Protein 6S5K (pdb70)

Secondary structure (DSSP, 8-state):
---HHHHHHHHHHHHHHHHHHHHHH--HHHHHHHHHHHHHHHHHHHHHHHHTSTTGGGS-HHHHHHHHHHHHHHHHHHHHHHTEETTTTEEESSSS-EE-HHHHHHTT--HHHHHHHHHHHHHHHHHT--HHHHHHHHHHHHT-TTSTT-S-HHHHHHHHHHHHHHHHHHHHHH-TT-TTHHHHHHHHHHHHHHHHHHHHHHHHHTTTTT----HHHHHHH--

GO terms:
  GO:0005515 protein binding (F, IPI)
  GO:0000978 RNA polymerase II cis-regulatory region sequence-specific DNA binding (F, IDA)
  GO:0001228 DNA-binding transcription activator activity, RNA polymerase II-specific (F, IDA)
  GO:0045944 positive regulation of transcription by RNA polymerase II (P, IDA)
  GO:0005634 nucleus (C, IDA)
  GO:0005737 cytoplasm (C, IDA)
  GO:0045892 negative regulation of DNA-templated transcription (P, IDA)
  GO:0045893 positive regulation of DNA-templated transcription (P, IDA)
  GO:0004879 nuclear receptor activity (F, TAS)
  GO:0003677 DNA binding (F, TAS)
  GO:0005654 nucleoplasm (C, TAS)
  GO:0005829 cytosol (C, TAS)
  GO:0032376 positive regulation of cholesterol transport (P, IDA)
  GO:0010745 negative regulation of macrophage derived foam cell differentiation (P, IC)
  GO:0045723 positive regulation of fatty acid biosynthetic process (P, IMP)
  GO:0045944 positive regulation of transcription by RNA polymerase II (P, IMP)
  GO:0010867 positive regulation of triglyceride biosynthetic process (P, IMP)
  GO:0010875 positive regulation of cholesterol efflux (P, IMP)
  GO:0010887 negative regulation of cholesterol storage (P, IMP)
  GO:0032369 negative regulation of lipid transport (P, IMP)

InterPro domains:
  IPR000536 Nuclear hormone receptor, ligand-binding domain [PF00104] (262-443)
  IPR000536 Nuclear hormone receptor, ligand-binding domain [PS51843] (222-460)
  IPR000536 Nuclear hormone receptor, ligand-binding domain [SM00430] (272-431)
  IPR001628 Zinc finger, nuclear hormone receptor-type [PF00105] (86-155)
  IPR001628 Zinc finger, nuclear hormone receptor-type [PR00047] (87-103)
  IPR001628 Zinc finger, nuclear hormone receptor-type [PR00047] (103-118)
  IPR001628 Zinc finger, nuclear hormone receptor-type [PR00047] (138-146)
  IPR001628 Zinc finger, nuclear hormone rece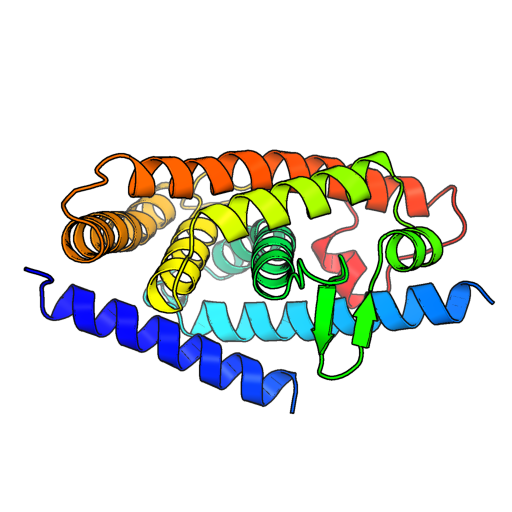ptor-type [PR00047] (146-154)
  IPR001628 Zinc finger, nuclear hormone receptor-type [PS00031] (87-113)
  IPR001628 Zinc finger, nuclear hormone receptor-type [PS51030] (84-161)
  IPR001628 Zinc finger, nuclear hormone receptor-type [SM00399] (84-157)
  IPR001723 Nuclear hormone receptor [PR00398] (150-160)
  IPR001723 Nuclear hormone receptor [PR00398] (273-294)
  IPR001723 Nuclear hormone receptor [PR00398] (294-310)
  IPR001723 Nuclear hormone receptor [PR00398] (362-377)
  IPR001723 Nuclear hormone receptor [PR00398] (419-436)
  IPR013088 Zinc finger, NHR/GATA-type [G3DSA:3.30.50.10] (80-185)
  IPR023257 Liver X receptor [PR02034] (74-84)
  IPR023257 Liver X receptor [PR02034] (124-138)
  IPR023257 Liver X receptor [PR02034] (327-342)

B-factor: mean 29.9, std 15.5, range [12.27, 101.36]

Nearest PDB structures (foldseek):
  6s5k-assembly1_A  TM=1.005E+00  e=2.209E-30  Homo sapiens
  6s4n-assembly1_D  TM=9.935E-01  e=3.796E-29  Homo sapiens
  6s4n-assembly3_B  TM=9.929E-01  e=3.204E-28  Homo sapiens
  3l0e-assembly1_A  TM=9.858E-01  e=1.531E-27  Homo sapiens
  3ips-assembly1_A  TM=9.533E-01  e=2.312E-23  Homo sapiens

CATH classification: 1.10.565.10

Radius of gyration: 17.43 Å; Cα contacts (8 Å, |Δi|>4): 218; chains: 1; bounding box: 36×51×45 Å

Foldseek 3Di:
DQDPVLVVLLVQLLVLLVVLCCVLPCVLVVLLVVVLVLLLSQLSSLLSSLVSRPPLVVDDPQQSLLLSLLLSVLLVLLVQLVQADPVVGWGPSDDPPIDHLVSVVSNQFDPVLSVLSSVLSVLVVVLVDDSSLSSLLSLLSSLQLPGPPRPCSVSSVVSNVVSLVSLQVVVCVVCVPCNCSSVSSVVSSVSSVVSSVSVLVSQVVQVVPPDDRDDVVCVSRPD

Organism: Homo sapiens (NCBI:txid9606)

Structure (mmCIF, N/CA/C/O backbone):
data_6S5K
#
_entry.id   6S5K
#
_cell.length_a   58.728
_cell.length_b   58.728
_cell.length_c   148.026
_cell.angle_alpha   90.000
_cell.angle_beta   90.000
_cell.angle_gamma   120.000
#
_symmetry.space_group_name_H-M   'P 32 2 1'
#
loop_
_entity.id
_entity.type
_entity.pdbx_description
1 polymer 'Oxysterols receptor LXR-beta'
2 non-polymer 3-(4-phenylbutylamino)-1,4-bis(phenylmethyl)pyrrole-2,5-dione
3 water water
#
loop_
_atom_site.group_PDB
_atom_site.id
_atom_site.type_symbol
_atom_site.label_atom_id
_atom_site.label_alt_id
_atom_site.label_comp_id
_atom_site.label_asym_id
_atom_site.label_entity_id
_atom_site.label_seq_id
_atom_site.pdbx_PDB_ins_code
_atom_site.Cartn_x
_atom_site.Cartn_y
_atom_site.Cartn_z
_atom_site.occupancy
_atom_site.B_iso_or_equiv
_atom_site.auth_seq_id
_atom_site.auth_comp_id
_atom_site.auth_asym_id
_atom_site.auth_atom_id
_atom_site.pdbx_PDB_model_num
ATOM 1 N N . GLN A 1 3 ? -25.667 20.458 -22.861 1.000 62.364 219 GLN A N 1
ATOM 2 C CA . GLN A 1 3 ? -25.190 20.631 -24.260 1.000 56.686 219 GLN A CA 1
ATOM 3 C C . GLN A 1 3 ? -24.940 19.292 -24.969 1.000 51.249 219 GLN A C 1
ATOM 4 O O . GLN A 1 3 ? -24.406 19.297 -26.090 1.000 49.830 219 GLN A O 1
ATOM 10 N N . LEU A 1 4 ? -25.270 18.149 -24.352 1.000 46.846 220 LEU A N 1
ATOM 11 C CA . LEU A 1 4 ? -25.206 16.896 -25.100 1.000 39.850 220 LEU A CA 1
ATOM 12 C C . LEU A 1 4 ? -26.315 16.927 -26.130 1.000 36.010 220 LEU A C 1
ATOM 13 O O . LEU A 1 4 ? -27.432 17.270 -25.789 1.000 39.992 220 LEU A O 1
ATOM 18 N N . THR A 1 5 ? -26.028 16.530 -27.351 1.000 27.544 221 THR A N 1
ATOM 19 C CA . THR A 1 5 ? -27.030 16.347 -28.378 1.000 29.842 221 THR A CA 1
ATOM 20 C C . THR A 1 5 ? -27.943 15.162 -28.040 1.000 34.111 221 THR A C 1
ATOM 21 O O . THR A 1 5 ? -27.584 14.259 -27.250 1.000 29.194 221 THR A O 1
ATOM 25 N N . ALA A 1 6 ? -29.125 15.118 -28.648 1.000 30.984 222 ALA A N 1
ATOM 26 C CA . ALA A 1 6 ? -29.995 13.952 -28.435 1.000 27.574 222 ALA A CA 1
ATOM 27 C C . ALA A 1 6 ? -29.330 12.676 -28.901 1.000 28.367 222 ALA A C 1
ATOM 28 O O . ALA A 1 6 ? -29.510 11.638 -28.262 1.000 27.981 222 ALA A O 1
ATOM 30 N N . ALA A 1 7 ? -28.596 12.721 -30.003 1.000 26.114 223 ALA A N 1
ATOM 31 C CA . ALA A 1 7 ? -27.881 11.568 -30.504 1.000 28.002 223 ALA A CA 1
ATOM 32 C C . ALA A 1 7 ? -26.897 11.056 -29.420 1.000 28.042 223 ALA A C 1
ATOM 33 O O . ALA A 1 7 ? -26.796 9.827 -29.223 1.000 27.420 223 ALA A O 1
ATOM 35 N N . GLN A 1 8 ? -26.186 11.976 -28.783 1.000 27.662 224 GLN A N 1
ATOM 36 C CA . GLN A 1 8 ? -25.187 11.615 -27.753 1.000 28.827 224 GLN A CA 1
ATOM 37 C C . GLN A 1 8 ? -25.848 11.041 -26.526 1.000 26.401 224 GLN A C 1
ATOM 38 O O . GLN A 1 8 ? -25.418 10.016 -26.044 1.000 23.970 224 GLN A O 1
ATOM 44 N N . GLU A 1 9 ? -26.935 11.686 -26.051 1.000 25.550 225 GLU A N 1
ATOM 45 C CA . GLU A 1 9 ? -27.708 11.188 -24.916 1.000 25.540 225 GLU A CA 1
ATOM 46 C C . GLU A 1 9 ? -28.194 9.753 -25.195 1.000 23.515 225 GLU A C 1
ATOM 47 O O . GLU A 1 9 ? -28.069 8.892 -24.366 1.000 24.312 225 GLU A O 1
ATOM 53 N N . LEU A 1 10 ? -28.735 9.547 -26.376 1.000 27.346 226 LEU A N 1
ATOM 54 C CA . LEU A 1 10 ? -29.251 8.191 -26.778 1.000 25.708 226 LEU A CA 1
ATOM 55 C C . LEU A 1 10 ? -28.151 7.151 -26.873 1.000 24.071 226 LEU A C 1
ATOM 56 O O . LEU A 1 10 ? -28.299 6.051 -26.365 1.000 22.449 226 LEU A O 1
ATOM 61 N N . MET A 1 11 ? -26.980 7.557 -27.379 1.000 22.301 227 MET A N 1
ATOM 62 C CA . MET A 1 11 ? -25.857 6.609 -27.566 1.000 22.854 227 MET A CA 1
ATOM 63 C C . MET A 1 11 ? -25.434 6.153 -26.138 1.000 20.583 227 MET A C 1
ATOM 64 O O . MET A 1 11 ? -25.258 4.967 -25.887 1.000 21.622 227 MET A O 1
ATOM 69 N N . ILE A 1 12 ? -25.325 7.086 -25.218 1.000 20.077 228 ILE A N 1
ATOM 70 C CA . ILE A 1 12 ? -24.947 6.811 -23.864 1.000 20.715 228 ILE A CA 1
ATOM 71 C C . ILE A 1 12 ? -25.983 5.904 -23.175 1.000 20.894 228 ILE A C 1
ATOM 72 O O . ILE A 1 12 ? -25.676 4.915 -22.548 1.000 21.291 228 ILE A O 1
ATOM 77 N N . GLN A 1 13 ? -27.254 6.236 -23.367 1.000 21.167 229 GLN A N 1
ATOM 78 C CA . GLN A 1 13 ? -28.309 5.400 -22.761 1.000 21.759 229 GLN A CA 1
ATOM 79 C C . GLN A 1 13 ? -28.291 4.020 -23.341 1.000 19.020 229 GLN A C 1
ATOM 80 O O . GLN A 1 13 ? -28.554 3.050 -22.572 1.000 19.816 229 GLN A O 1
ATOM 86 N N . GLN A 1 14 ? -28.020 3.838 -24.617 1.000 19.632 230 GLN A N 1
ATOM 87 C CA . GLN A 1 14 ? -27.963 2.519 -25.204 1.000 22.422 230 GLN A CA 1
ATOM 88 C C . GLN A 1 14 ? -26.815 1.710 -24.582 1.000 20.505 230 GLN A C 1
ATOM 89 O O . GLN A 1 14 ? -26.955 0.545 -24.255 1.000 19.963 230 GLN A O 1
ATOM 95 N N . LEU A 1 15 ? -25.657 2.371 -24.425 1.000 18.952 231 LEU A N 1
ATOM 96 C CA . LEU A 1 15 ? -24.503 1.641 -23.882 1.000 18.259 231 LEU A CA 1
ATOM 97 C C . LEU A 1 15 ? -24.717 1.214 -22.423 1.000 16.951 231 LEU A C 1
ATOM 98 O O . LEU A 1 15 ? -24.447 0.054 -22.067 1.000 19.649 231 LEU A O 1
ATOM 103 N N . VAL A 1 16 ? -25.247 2.117 -21.629 1.000 18.313 232 VAL A N 1
ATOM 104 C CA . VAL A 1 16 ? -25.487 1.896 -20.186 1.000 19.808 232 VAL A CA 1
ATOM 105 C C . VAL A 1 16 ? -26.518 0.756 -20.086 1.000 20.461 232 VAL A C 1
ATOM 106 O O . VAL A 1 16 ? -26.355 -0.192 -19.311 1.000 20.734 232 VAL A O 1
ATOM 110 N N . ALA A 1 17 ? -27.575 0.825 -20.927 1.000 19.063 233 ALA A N 1
ATOM 111 C CA . ALA A 1 17 ? -28.592 -0.234 -20.846 1.000 20.937 233 ALA A CA 1
ATOM 112 C C . ALA A 1 17 ? -28.143 -1.595 -21.293 1.000 18.069 233 ALA A C 1
ATOM 113 O O . ALA A 1 17 ? -28.529 -2.596 -20.662 1.000 20.324 233 ALA A O 1
ATOM 115 N N . ALA A 1 18 ? -27.322 -1.635 -22.331 1.000 17.417 234 ALA A N 1
ATOM 116 C CA . ALA A 1 18 ? -26.766 -2.851 -22.809 1.000 18.558 234 ALA A CA 1
ATOM 117 C C . ALA A 1 18 ? -25.831 -3.461 -21.752 1.000 18.314 234 ALA A C 1
ATOM 118 O O . ALA A 1 18 ? -25.835 -4.673 -21.567 1.000 20.700 234 ALA A O 1
ATOM 120 N N . GLN A 1 19 ? -24.987 -2.647 -21.129 1.000 19.452 235 GLN A N 1
ATOM 121 C CA . GLN A 1 19 ? -24.115 -3.194 -20.078 1.000 23.144 235 GLN A CA 1
ATOM 122 C C . GLN A 1 19 ? -24.922 -3.815 -18.929 1.000 22.143 235 GLN A C 1
ATOM 123 O O . GLN A 1 19 ? -24.630 -4.899 -18.460 1.000 24.585 235 GLN A O 1
ATOM 129 N N . LEU A 1 20 ? -25.972 -3.162 -18.519 1.000 21.254 236 LEU A N 1
ATOM 130 C CA . LEU A 1 20 ? -26.841 -3.677 -17.475 1.000 25.548 236 LEU A CA 1
ATOM 131 C C . LEU A 1 20 ? -27.496 -4.980 -17.915 1.000 24.918 236 LEU A C 1
ATOM 132 O O . LEU A 1 20 ? -27.520 -5.984 -17.163 1.000 26.321 236 LEU A O 1
ATOM 137 N N . GLN A 1 21 ? -28.021 -4.993 -19.134 1.000 21.817 237 GLN A N 1
ATOM 138 C CA . GLN A 1 21 ? -28.695 -6.196 -19.641 1.000 22.217 237 GLN A CA 1
ATOM 139 C C . GLN A 1 21 ? -27.744 -7.375 -19.800 1.000 23.653 237 GLN A C 1
ATOM 140 O O . GLN A 1 21 ? -28.077 -8.541 -19.438 1.000 26.645 237 GLN A O 1
ATOM 146 N N . CYS A 1 22 ? -26.576 -7.110 -20.354 1.000 21.342 238 CYS A N 1
ATOM 147 C CA . CYS A 1 22 ? -25.594 -8.158 -20.611 1.000 23.120 238 CYS A CA 1
ATOM 148 C C . CYS A 1 22 ? -25.100 -8.713 -19.318 1.000 26.310 238 CYS A C 1
ATOM 149 O O . CYS A 1 22 ? -24.972 -9.923 -19.163 1.000 24.721 238 CYS A O 1
ATOM 152 N N . ASN A 1 23 ? -24.781 -7.824 -18.387 1.000 25.392 239 ASN A N 1
ATOM 153 C CA . ASN A 1 23 ? -24.391 -8.269 -17.059 1.000 32.328 239 ASN A CA 1
ATOM 154 C C . ASN A 1 23 ? -25.425 -9.102 -16.301 1.000 30.551 239 ASN A C 1
ATOM 155 O O . ASN A 1 23 ? -25.068 -10.210 -15.756 1.000 28.959 239 ASN A O 1
ATOM 160 N N . LYS A 1 24 ? -26.692 -8.717 -16.356 1.000 30.179 240 LYS A N 1
ATOM 161 C CA . LYS A 1 24 ? -27.729 -9.502 -15.743 1.000 29.179 240 LYS A CA 1
ATOM 162 C C . LYS A 1 24 ? -27.866 -10.911 -16.358 1.000 31.410 240 LYS A C 1
ATOM 163 O O . LYS A 1 24 ? -27.980 -11.912 -15.626 1.000 31.211 240 LYS A O 1
ATOM 169 N N . ARG A 1 25 ? -27.799 -10.978 -17.687 1.000 24.488 241 ARG A N 1
ATOM 170 C CA . ARG A 1 25 ? -27.922 -12.229 -18.409 1.000 25.842 241 ARG A CA 1
ATOM 171 C C . ARG A 1 25 ? -26.784 -13.140 -17.979 1.000 29.931 241 ARG A C 1
ATOM 172 O O . ARG A 1 25 ? -26.982 -14.332 -17.775 1.000 27.308 241 ARG A O 1
ATOM 180 N N . SER A 1 26 ? -25.558 -12.589 -17.917 1.000 26.844 242 SER A N 1
ATOM 181 C CA . SER A 1 26 ? -24.371 -13.416 -17.907 1.000 28.267 242 SER A CA 1
ATOM 182 C C . SER A 1 26 ? -24.050 -13.876 -16.559 1.000 33.598 242 SER A C 1
ATOM 183 O O . SER A 1 26 ? -23.548 -15.003 -16.413 1.000 38.459 242 SER A O 1
ATOM 186 N N . PHE A 1 27 ? -24.373 -13.054 -15.583 1.000 34.046 243 PHE A N 1
ATOM 187 C CA . PHE A 1 27 ? -24.079 -13.335 -14.210 1.000 42.435 243 PHE A CA 1
ATOM 188 C C . PHE A 1 27 ? -25.231 -13.629 -13.256 1.000 46.492 243 PHE A C 1
ATOM 189 O O . PHE A 1 27 ? -24.943 -13.929 -12.098 1.000 52.500 243 PHE A O 1
ATOM 197 N N . SER A 1 28 ? -26.479 -13.694 -13.707 1.000 52.379 244 SER A N 1
ATOM 198 C CA . SER A 1 28 ? -27.603 -14.026 -12.762 1.000 58.505 244 SER A CA 1
ATOM 199 C C . SER A 1 28 ? -27.555 -15.434 -12.093 1.000 62.692 244 SER A C 1
ATOM 200 O O . SER A 1 28 ? -27.314 -16.479 -12.739 1.000 61.894 244 SER A O 1
ATOM 203 N N . ALA A 1 47 ? -5.146 -29.375 -6.570 1.000 61.099 263 ALA A N 1
ATOM 204 C CA . ALA A 1 47 ? -5.059 -28.515 -5.381 1.000 71.951 263 ALA A CA 1
ATOM 205 C C . ALA A 1 47 ? -5.192 -27.035 -5.788 1.000 76.281 263 ALA A C 1
ATOM 206 O O . ALA A 1 47 ? -6.230 -26.384 -5.608 1.000 72.518 263 ALA A O 1
ATOM 208 N N . ARG A 1 48 ? -4.123 -26.540 -6.400 1.000 74.911 264 ARG A N 1
ATOM 209 C CA . ARG A 1 48 ? -4.127 -25.269 -7.086 1.000 71.757 264 ARG A CA 1
ATOM 210 C C . ARG A 1 48 ? -4.949 -25.405 -8.389 1.000 69.529 264 ARG A C 1
ATOM 211 O O . ARG A 1 48 ? -5.159 -24.411 -9.100 1.000 49.865 264 ARG A O 1
ATOM 219 N N . GLN A 1 49 ? -5.385 -26.630 -8.733 1.000 59.666 265 GLN A N 1
ATOM 220 C CA . GLN A 1 49 ? -6.104 -26.841 -9.977 1.000 53.831 265 GLN A CA 1
ATOM 221 C C . GLN A 1 49 ? -7.524 -26.357 -9.883 1.000 45.727 265 GLN A C 1
ATOM 222 O O . GLN A 1 49 ? -8.048 -25.841 -10.875 1.000 40.847 265 GLN A O 1
ATOM 228 N N . GLN A 1 50 ? -8.134 -26.492 -8.712 1.000 40.547 266 GLN A N 1
ATOM 229 C CA . GLN A 1 50 ? -9.427 -25.863 -8.452 1.000 45.306 266 GLN A CA 1
ATOM 230 C C . GLN A 1 50 ? -9.360 -24.320 -8.602 1.000 36.722 266 GLN A C 1
ATOM 231 O O . GLN A 1 50 ? -10.292 -23.699 -9.135 1.000 35.826 266 GLN A O 1
ATOM 237 N N . ARG A 1 51 ? -8.309 -23.707 -8.063 1.000 33.610 267 ARG A N 1
ATOM 238 C CA . ARG A 1 51 ? -8.258 -22.213 -8.102 1.000 28.873 267 ARG A CA 1
ATOM 239 C C . ARG A 1 51 ? -8.089 -21.722 -9.533 1.000 26.840 267 ARG A C 1
ATOM 240 O O . ARG A 1 51 ? -8.710 -20.766 -9.922 1.000 25.930 267 ARG A O 1
ATOM 248 N N . PHE A 1 52 ? -7.212 -22.369 -10.286 1.000 28.960 268 PHE A N 1
ATOM 249 C CA . PHE A 1 52 ? -7.079 -22.064 -11.740 1.000 30.039 268 PHE A CA 1
ATOM 250 C C . PHE A 1 52 ? -8.399 -22.294 -12.476 1.000 28.569 268 PHE A C 1
ATOM 251 O O . PHE A 1 52 ? -8.774 -21.479 -13.275 1.000 23.817 268 PHE A O 1
ATOM 259 N N . ALA A 1 53 ? -9.089 -23.393 -12.210 1.000 30.889 269 ALA A N 1
ATOM 260 C CA . ALA A 1 53 ? -10.417 -23.665 -12.810 1.000 31.268 269 ALA A CA 1
ATOM 261 C C . ALA A 1 53 ? -11.450 -22.652 -12.519 1.000 27.283 269 ALA A C 1
ATOM 262 O O . ALA A 1 53 ? -12.187 -22.232 -13.430 1.000 27.685 269 ALA A O 1
ATOM 264 N N . HIS A 1 54 ? -11.565 -22.272 -11.263 1.000 24.667 270 HIS A N 1
ATOM 265 C CA . HIS A 1 54 ? -12.517 -21.267 -10.884 1.000 27.524 270 HIS A CA 1
ATOM 266 C C . HIS A 1 54 ? -12.220 -19.963 -11.625 1.000 22.013 270 HIS A C 1
ATOM 267 O O . HIS A 1 54 ? -13.095 -19.237 -12.026 1.000 23.470 270 HIS A O 1
ATOM 274 N N . PHE A 1 55 ? -10.937 -19.596 -11.650 1.000 20.404 271 PHE A N 1
ATOM 275 C CA . PHE A 1 55 ? -10.566 -18.296 -12.237 1.000 18.950 271 PHE A CA 1
ATOM 276 C C . PHE A 1 55 ? -10.842 -18.256 -13.739 1.000 17.577 271 PHE A C 1
ATOM 277 O O . PHE A 1 55 ? -11.389 -17.267 -14.264 1.000 18.189 271 PHE A O 1
ATOM 285 N N . THR A 1 56 ? -10.504 -19.371 -14.442 1.000 17.598 272 THR A N 1
ATOM 286 C CA . THR A 1 56 ? -10.810 -19.467 -15.883 1.000 16.736 272 THR A CA 1
ATOM 287 C C . THR A 1 56 ? -12.331 -19.549 -16.145 1.000 17.237 272 THR A C 1
ATOM 288 O O . THR A 1 56 ? -12.763 -19.036 -17.175 1.000 17.991 272 THR A O 1
ATOM 292 N N . GLU A 1 57 ? -13.098 -20.073 -15.176 1.000 19.960 273 GLU A N 1
ATOM 293 C CA . GLU A 1 57 ? -14.596 -20.053 -15.340 1.000 21.434 273 GLU A CA 1
ATOM 294 C C . GLU A 1 57 ? -15.133 -18.647 -15.366 1.000 20.915 273 GLU A C 1
ATOM 295 O O . GLU A 1 57 ? -15.926 -18.321 -16.208 1.000 20.590 273 GLU A O 1
ATOM 301 N N . LEU A 1 58 ? -14.588 -17.739 -14.519 1.000 18.155 274 LEU A N 1
ATOM 302 C CA . LEU A 1 58 ? -14.978 -16.348 -14.627 1.000 18.982 274 LEU A CA 1
ATOM 303 C C . LEU A 1 58 ? -14.619 -15.761 -15.925 1.000 15.319 274 LEU A C 1
ATOM 304 O O . LEU A 1 58 ? -15.423 -15.014 -16.423 1.000 17.455 274 LEU A O 1
ATOM 309 N N . ALA A 1 59 ? -13.447 -16.092 -16.481 1.000 15.556 275 ALA A N 1
ATOM 310 C CA . ALA A 1 59 ? -13.043 -15.557 -17.731 1.000 15.683 275 ALA A CA 1
ATOM 311 C C . ALA A 1 59 ? -13.991 -15.987 -18.883 1.000 15.412 275 ALA A C 1
ATOM 312 O O . ALA A 1 59 ? -14.365 -15.173 -19.719 1.000 17.501 275 ALA A O 1
ATOM 314 N N . ILE A 1 60 ? -14.321 -17.280 -18.913 1.000 17.966 276 ILE A N 1
ATOM 315 C CA . ILE A 1 60 ? -15.206 -17.738 -19.986 1.000 17.639 276 ILE A CA 1
ATOM 316 C C . ILE A 1 60 ? -16.576 -17.089 -19.942 1.000 19.012 276 ILE A C 1
ATOM 317 O O . ILE A 1 60 ? -17.092 -16.750 -21.031 1.000 20.601 276 ILE A O 1
ATOM 322 N N . ILE A 1 61 ? -17.125 -16.874 -18.768 1.000 18.654 277 ILE A N 1
ATOM 323 C CA . ILE A 1 61 ? -18.349 -16.111 -18.631 1.000 19.061 277 ILE A CA 1
ATOM 324 C C . ILE A 1 61 ? -18.261 -14.671 -19.165 1.000 20.444 277 ILE A C 1
ATOM 325 O O . ILE A 1 61 ? -19.082 -14.216 -19.925 1.000 20.161 277 ILE A O 1
ATOM 330 N N . SER A 1 62 ? -17.162 -14.009 -18.775 1.000 17.678 278 SER A N 1
ATOM 331 C CA . SER A 1 62 ? -16.933 -12.673 -19.219 1.000 17.923 278 SER A CA 1
ATOM 332 C C . SER A 1 62 ? -16.703 -12.564 -20.699 1.000 16.375 278 SER A C 1
ATOM 333 O O . SER A 1 62 ? -17.134 -11.620 -21.335 1.000 18.837 278 SER A O 1
ATOM 336 N N . VAL A 1 63 ? -16.000 -13.508 -21.301 1.000 18.786 279 VAL A N 1
ATOM 337 C CA . VAL A 1 63 ? -15.751 -13.509 -22.719 1.000 18.844 279 VAL A CA 1
ATOM 338 C C . VAL A 1 63 ? -17.138 -13.430 -23.462 1.000 19.095 279 VAL A C 1
ATOM 339 O O . VAL A 1 63 ? -17.317 -12.573 -24.361 1.000 20.197 279 VAL A O 1
ATOM 343 N N . GLN A 1 64 ? -18.052 -14.282 -23.031 1.000 21.042 280 GLN A N 1
ATOM 344 C CA . GLN A 1 64 ? -19.436 -14.269 -23.592 1.000 25.769 280 GLN A CA 1
ATOM 345 C C . GLN A 1 64 ? -20.165 -12.936 -23.377 1.000 22.122 280 GLN A C 1
ATOM 346 O O . GLN A 1 64 ? -20.784 -12.426 -24.335 1.000 22.599 280 GLN A O 1
ATOM 352 N N . GLU A 1 65 ? -20.090 -12.388 -22.165 1.000 20.519 281 GLU A N 1
ATOM 353 C CA . GLU A 1 65 ? -20.714 -11.158 -21.821 1.000 19.844 281 GLU A CA 1
ATOM 354 C C . GLU A 1 65 ? -20.199 -10.029 -22.707 1.000 21.041 281 GLU A C 1
ATOM 355 O O . GLU A 1 65 ? -20.943 -9.210 -23.173 1.000 19.536 281 GLU A O 1
ATOM 361 N N . ILE A 1 66 ? -18.870 -10.024 -22.949 1.000 18.946 282 ILE A N 1
ATOM 362 C CA . ILE A 1 66 ? -18.280 -9.004 -23.813 1.000 17.430 282 ILE A CA 1
ATOM 363 C C . ILE A 1 66 ? -18.718 -9.118 -25.237 1.000 16.695 282 ILE A C 1
ATOM 364 O O . ILE A 1 66 ? -18.996 -8.080 -25.857 1.000 19.980 282 ILE A O 1
ATOM 369 N N . VAL A 1 67 ? -18.778 -10.333 -25.798 1.000 17.355 283 VAL A N 1
ATOM 370 C CA . VAL A 1 67 ? -19.315 -10.575 -27.144 1.000 19.276 283 VAL A CA 1
ATOM 371 C C . VAL A 1 67 ? -20.747 -10.037 -27.214 1.000 20.424 283 VAL A C 1
ATOM 372 O O . VAL A 1 67 ? -21.100 -9.313 -28.147 1.000 21.554 283 VAL A O 1
ATOM 376 N N . ASP A 1 68 ? -21.529 -10.431 -26.226 1.000 20.685 284 ASP A N 1
ATOM 377 C CA . ASP A 1 68 ? -22.950 -9.955 -26.167 1.000 20.703 284 ASP A CA 1
ATOM 378 C C . ASP A 1 68 ? -23.080 -8.443 -26.106 1.000 20.341 284 ASP A C 1
ATOM 379 O O . ASP A 1 68 ? -23.890 -7.810 -26.840 1.000 21.453 284 ASP A O 1
ATOM 384 N N . PHE A 1 69 ? -22.225 -7.781 -25.328 1.000 19.139 285 PHE A N 1
ATOM 385 C CA . PHE A 1 69 ? -22.234 -6.358 -25.217 1.000 18.934 285 PHE A CA 1
ATOM 386 C C . PHE A 1 69 ? -21.828 -5.646 -26.520 1.000 18.469 285 PHE A C 1
ATOM 387 O O . PHE A 1 69 ? -22.392 -4.682 -26.994 1.000 19.599 285 PHE A O 1
ATOM 395 N N . ALA A 1 70 ? -20.710 -6.075 -27.070 1.000 19.531 286 ALA A N 1
ATOM 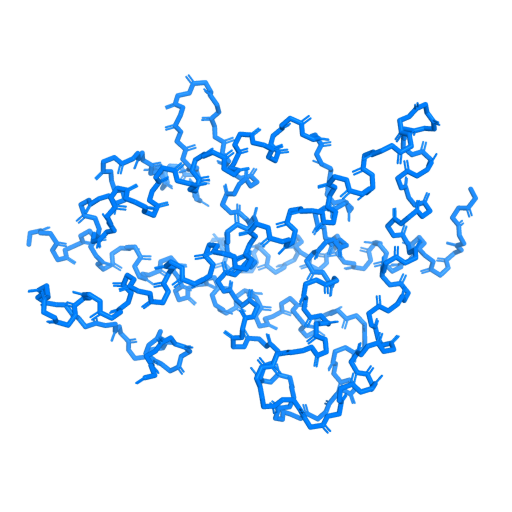396 C CA . ALA A 1 70 ? -20.211 -5.525 -28.315 1.000 21.620 286 ALA A CA 1
ATOM 397 C C . ALA A 1 70 ? -21.258 -5.569 -29.412 1.000 21.593 286 ALA A C 1
ATOM 398 O O . ALA A 1 70 ? -21.394 -4.590 -30.105 1.000 21.535 286 ALA A O 1
ATOM 400 N N . LYS A 1 71 ? -22.010 -6.657 -29.525 1.000 21.415 287 LYS A N 1
ATOM 401 C CA . LYS A 1 71 ? -23.128 -6.720 -30.473 1.000 24.131 287 LYS A CA 1
ATOM 402 C C . LYS A 1 71 ? -24.184 -5.625 -30.292 1.000 24.138 287 LYS A C 1
ATOM 403 O O . LYS A 1 71 ? -24.870 -5.256 -31.254 1.000 25.856 287 LYS A O 1
ATOM 409 N N . GLN A 1 72 ? -24.335 -5.081 -29.072 1.000 21.411 288 GLN A N 1
ATOM 410 C CA . GLN A 1 72 ? -25.230 -3.985 -28.762 1.000 22.495 288 GLN A CA 1
ATOM 411 C C . GLN A 1 72 ? -24.637 -2.569 -28.946 1.000 22.066 288 GLN A C 1
ATOM 412 O O . GLN A 1 72 ? -25.327 -1.574 -28.770 1.000 22.749 288 GLN A O 1
ATOM 418 N N . VAL A 1 73 ? -23.317 -2.458 -29.253 1.000 21.030 289 VAL A N 1
ATOM 419 C CA . VAL A 1 73 ? -22.716 -1.172 -29.376 1.000 18.618 289 VAL A CA 1
ATOM 420 C C . VAL A 1 73 ? -23.029 -0.687 -30.803 1.000 20.890 289 VAL A C 1
ATOM 421 O O . VAL A 1 73 ? -22.618 -1.382 -31.754 1.000 21.152 289 VAL A O 1
ATOM 425 N N . PRO A 1 74 ? -23.624 0.498 -30.916 1.000 23.929 290 PRO A N 1
ATOM 426 C CA . PRO A 1 74 ? -24.005 0.913 -32.300 1.000 25.415 290 PRO A CA 1
ATOM 427 C C . PRO A 1 74 ? -22.810 0.992 -33.196 1.000 27.128 290 PRO A C 1
ATOM 428 O O . PRO A 1 74 ? -21.745 1.551 -32.792 1.000 24.256 290 PRO A O 1
ATOM 432 N N . GLY A 1 75 ? -22.952 0.413 -34.353 1.000 23.299 291 GLY A N 1
ATOM 433 C CA . GLY A 1 75 ? -21.874 0.380 -35.358 1.000 25.115 291 GLY A CA 1
ATOM 434 C C . GLY A 1 75 ? -21.100 -0.861 -35.408 1.000 22.561 291 GLY A C 1
ATOM 435 O O . GLY A 1 75 ? -20.558 -1.195 -36.422 1.000 25.353 291 GLY A O 1
ATOM 436 N N . PHE A 1 76 ? -21.021 -1.635 -34.314 1.000 22.977 292 PHE A N 1
ATOM 437 C CA . PHE A 1 76 ? -20.171 -2.795 -34.297 1.000 22.552 292 PHE A CA 1
ATOM 438 C C . PHE A 1 76 ? -20.539 -3.814 -35.373 1.000 25.049 292 PHE A C 1
ATOM 439 O O . PHE A 1 76 ? -19.696 -4.370 -36.038 1.000 22.005 292 PHE A O 1
ATOM 447 N N . LEU A 1 77 ? -21.858 -4.067 -35.502 1.000 25.819 293 LEU A N 1
ATOM 448 C CA . LEU A 1 77 ? -22.326 -5.039 -36.472 1.000 28.178 293 LEU A CA 1
ATOM 449 C C . LEU A 1 77 ? -22.186 -4.539 -37.889 1.000 28.760 293 LEU A C 1
ATOM 450 O O . LEU A 1 77 ? -22.276 -5.386 -38.795 1.000 34.829 293 LEU A O 1
ATOM 455 N N . GLN A 1 78 ? -21.942 -3.258 -38.108 1.000 31.407 294 GLN A N 1
ATOM 456 C CA . GLN A 1 78 ? -21.540 -2.717 -39.447 1.000 33.188 294 GLN A CA 1
ATOM 457 C C . GLN A 1 78 ? -20.169 -3.204 -39.955 1.000 38.483 294 GLN A C 1
ATOM 458 O O . GLN A 1 78 ? -19.890 -3.191 -41.161 1.000 36.631 294 GLN A O 1
ATOM 464 N N . LEU A 1 79 ? -19.275 -3.647 -39.064 1.000 27.893 295 LEU A N 1
ATOM 465 C CA . LEU A 1 79 ? -18.043 -4.209 -39.526 1.000 25.976 295 LEU A CA 1
ATOM 466 C C . LEU A 1 79 ? -18.237 -5.584 -40.075 1.000 23.725 295 LEU A C 1
ATOM 467 O O . LEU A 1 79 ? -19.172 -6.295 -39.645 1.000 27.936 295 LEU A O 1
ATOM 472 N N . GLY A 1 80 ? -17.267 -6.000 -40.908 1.000 25.731 296 GLY A N 1
ATOM 473 C CA . GLY A 1 80 ? -17.097 -7.337 -41.297 1.000 27.555 296 GLY A CA 1
ATOM 474 C C . GLY A 1 80 ? -16.892 -8.294 -40.144 1.000 32.796 296 GLY A C 1
ATOM 475 O O . GLY A 1 80 ? -16.344 -7.897 -39.087 1.000 25.341 296 GLY A O 1
ATOM 476 N N . ARG A 1 81 ? -17.321 -9.546 -40.303 1.000 29.636 297 ARG A N 1
ATOM 477 C CA . ARG A 1 81 ? -17.205 -10.542 -39.259 1.000 32.452 297 ARG A CA 1
ATOM 478 C C . ARG A 1 81 ? -15.758 -10.713 -38.746 1.000 29.089 297 ARG A C 1
ATOM 479 O O . ARG A 1 81 ? -15.516 -10.856 -37.556 1.000 24.742 297 ARG A O 1
ATOM 487 N N . GLU A 1 82 ? -14.816 -10.747 -39.674 1.000 25.212 298 GLU A N 1
ATOM 488 C CA . GLU A 1 82 ? -13.412 -10.934 -39.306 1.000 30.380 298 GLU A CA 1
ATOM 489 C C . GLU A 1 82 ? -12.916 -9.737 -38.456 1.000 23.036 298 GLU A C 1
ATOM 490 O O . GLU A 1 82 ? -12.145 -10.015 -37.462 1.000 24.543 298 GLU A O 1
ATOM 496 N N . ASP A 1 83 ? -13.347 -8.551 -38.815 1.000 22.074 299 ASP A N 1
ATOM 497 C CA . ASP A 1 83 ? -12.912 -7.339 -38.069 1.000 21.928 299 ASP A CA 1
ATOM 498 C C . ASP A 1 83 ? -13.599 -7.371 -36.671 1.000 25.385 299 ASP A C 1
ATOM 499 O O . ASP A 1 83 ? -12.999 -7.009 -35.617 1.000 23.540 299 ASP A O 1
ATOM 504 N N . GLN A 1 84 ? -14.845 -7.838 -36.599 1.000 20.093 300 GLN A N 1
ATOM 505 C CA . GLN A 1 84 ? -15.511 -7.896 -35.337 1.000 19.409 300 GLN A CA 1
ATOM 506 C C . GLN A 1 84 ? -14.705 -8.848 -34.438 1.000 20.885 300 GLN A C 1
ATOM 507 O O . GLN A 1 84 ? -14.471 -8.533 -33.232 1.000 21.109 300 GLN A O 1
ATOM 513 N N . ILE A 1 85 ? -14.263 -9.972 -34.937 1.000 20.366 301 ILE A N 1
ATOM 514 C CA . ILE A 1 85 ? -13.563 -10.951 -34.181 1.000 22.407 301 ILE A CA 1
ATOM 515 C C . ILE A 1 85 ? -12.211 -10.386 -33.760 1.000 21.422 301 ILE A C 1
ATOM 516 O O . ILE A 1 85 ? -11.828 -10.560 -32.620 1.000 21.371 301 ILE A O 1
ATOM 521 N N . ALA A 1 86 ? -11.515 -9.763 -34.712 1.000 21.754 302 ALA A N 1
ATOM 522 C CA . ALA A 1 86 ? -10.152 -9.171 -34.435 1.000 20.288 302 ALA A CA 1
ATOM 523 C C . ALA A 1 86 ? -10.257 -8.101 -33.338 1.000 22.223 302 ALA A C 1
ATOM 524 O O . ALA A 1 86 ? -9.354 -8.020 -32.443 1.000 20.442 302 ALA A O 1
ATOM 526 N N . LEU A 1 87 ? -11.274 -7.273 -33.359 1.000 18.534 303 LEU A N 1
ATOM 527 C CA . LEU A 1 87 ? -11.428 -6.197 -32.342 1.000 18.392 303 LEU A CA 1
ATOM 528 C C . LEU A 1 87 ? -11.678 -6.871 -31.014 1.000 21.103 303 LEU A C 1
ATOM 529 O O . LEU A 1 87 ? -11.080 -6.431 -29.978 1.000 19.753 303 LEU A O 1
ATOM 534 N N . LEU A 1 88 ? -12.571 -7.827 -30.969 1.000 17.377 304 LEU A N 1
ATOM 535 C CA . LEU A 1 88 ? -12.841 -8.492 -29.677 1.000 20.287 304 LEU A CA 1
ATOM 536 C C . LEU A 1 88 ? -11.671 -9.306 -29.171 1.000 18.630 304 LEU A C 1
ATOM 537 O O . LEU A 1 88 ? -11.472 -9.387 -27.922 1.000 18.903 304 LEU A O 1
ATOM 542 N N . LYS A 1 89 ? -10.839 -9.848 -30.033 1.000 17.797 305 LYS A N 1
ATOM 543 C CA . LYS A 1 89 ? -9.742 -10.700 -29.607 1.000 19.942 305 LYS A CA 1
ATOM 544 C C . LYS A 1 89 ? -8.775 -9.805 -28.799 1.000 19.966 305 LYS A C 1
ATOM 545 O O . LYS A 1 89 ? -8.263 -10.275 -27.765 1.000 20.366 305 LYS A O 1
ATOM 551 N N . ALA A 1 90 ? -8.568 -8.610 -29.283 1.000 18.856 306 ALA A N 1
ATOM 552 C CA . ALA A 1 90 ? -7.595 -7.664 -28.569 1.000 16.824 306 ALA A CA 1
ATOM 553 C C . ALA A 1 90 ? -8.220 -7.021 -27.408 1.000 19.115 306 ALA A C 1
ATOM 554 O O . ALA A 1 90 ? -7.548 -6.837 -26.372 1.000 20.806 306 ALA A O 1
ATOM 556 N N . SER A 1 91 ? -9.462 -6.578 -27.500 1.000 18.399 307 SER A N 1
ATOM 557 C CA . SER A 1 91 ? -10.142 -5.788 -26.490 1.000 18.023 307 SER A CA 1
ATOM 558 C C . SER A 1 91 ? -10.501 -6.600 -25.255 1.000 17.537 307 SER A C 1
ATOM 559 O O . SER A 1 91 ? -10.645 -5.957 -24.195 1.000 17.605 307 SER A O 1
ATOM 562 N N . THR A 1 92 ? -10.784 -7.872 -25.378 1.000 15.786 308 THR A N 1
ATOM 563 C CA . THR A 1 92 ? -11.423 -8.613 -24.304 1.000 16.917 308 THR A CA 1
ATOM 564 C C . THR A 1 92 ? -10.613 -8.519 -22.990 1.000 17.249 308 THR A C 1
ATOM 565 O O . THR A 1 92 ? -11.216 -8.188 -21.991 1.000 15.559 308 THR A O 1
ATOM 569 N N . ILE A 1 93 ? -9.316 -8.736 -23.023 1.000 15.708 309 ILE A N 1
ATOM 570 C CA . ILE A 1 93 ? -8.587 -8.640 -21.723 1.000 14.515 309 ILE A CA 1
ATOM 571 C C . ILE A 1 93 ? -8.655 -7.218 -21.210 1.000 14.064 309 ILE A C 1
ATOM 572 O O . ILE A 1 93 ? -8.729 -7.000 -19.963 1.000 13.967 309 ILE A O 1
ATOM 577 N N . GLU A 1 94 ? -8.583 -6.194 -22.031 1.000 14.250 310 GLU A N 1
ATOM 578 C CA . GLU A 1 94 ? -8.630 -4.812 -21.587 1.000 14.852 310 GLU A CA 1
ATOM 579 C C . GLU A 1 94 ? -9.934 -4.406 -20.954 1.000 15.826 310 GLU A C 1
ATOM 580 O O . GLU A 1 94 ? -10.066 -3.767 -19.971 1.000 14.851 310 GLU A O 1
ATOM 586 N N . ILE A 1 95 ? -11.029 -4.903 -21.567 1.000 15.087 311 ILE A N 1
ATOM 587 C CA . ILE A 1 95 ? -12.364 -4.702 -20.989 1.000 14.324 311 ILE A CA 1
ATOM 588 C C . ILE A 1 95 ? -12.500 -5.468 -19.675 1.000 12.270 311 ILE A C 1
ATOM 589 O O . ILE A 1 95 ? -13.046 -4.979 -18.718 1.000 14.535 311 ILE A O 1
ATOM 594 N N . MET A 1 96 ? -11.963 -6.640 -19.613 1.000 13.594 312 MET A N 1
ATOM 595 C CA . MET A 1 96 ? -11.974 -7.459 -18.343 1.000 14.247 312 MET A CA 1
ATOM 596 C C . MET A 1 96 ? -11.253 -6.646 -17.248 1.000 15.097 312 MET A C 1
ATOM 597 O O . MET A 1 96 ? -11.735 -6.587 -16.105 1.000 15.283 312 MET A O 1
ATOM 602 N N . LEU A 1 97 ? -10.148 -6.034 -17.643 1.000 14.095 313 LEU A N 1
ATOM 603 C CA . LEU A 1 97 ? -9.435 -5.212 -16.644 1.000 13.635 313 LEU A CA 1
ATOM 604 C C . LEU A 1 97 ? -10.121 -3.935 -16.256 1.000 13.765 313 LEU A C 1
ATOM 605 O O . LEU A 1 97 ? -10.152 -3.504 -15.071 1.000 14.642 313 LEU A O 1
ATOM 610 N N . LEU A 1 98 ? -10.805 -3.250 -17.198 1.000 13.557 314 LEU A N 1
ATOM 611 C CA . LEU A 1 98 ? -11.729 -2.193 -16.816 1.000 14.878 314 LEU A CA 1
ATOM 612 C C . LEU A 1 98 ? -12.811 -2.612 -15.812 1.000 16.077 314 LEU A C 1
ATOM 613 O O . LEU A 1 98 ? -13.058 -1.918 -14.857 1.000 16.571 314 LEU A O 1
ATOM 618 N N . GLU A 1 99 ? -13.415 -3.742 -16.106 1.000 16.464 315 GLU A N 1
ATOM 619 C CA . GLU A 1 99 ? -14.482 -4.270 -15.273 1.000 18.905 315 GLU A CA 1
ATOM 620 C C . GLU A 1 99 ? -13.954 -4.737 -13.918 1.000 16.554 315 GLU A C 1
ATOM 621 O O . GLU A 1 99 ? -14.708 -4.641 -12.955 1.000 16.589 315 GLU A O 1
ATOM 627 N N . THR A 1 100 ? -12.712 -5.189 -13.880 1.000 15.278 316 THR A N 1
ATOM 628 C CA . THR A 1 100 ? -11.989 -5.506 -12.633 1.000 15.555 316 THR A CA 1
ATOM 629 C C . THR A 1 100 ? -11.771 -4.271 -11.764 1.000 14.617 316 THR A C 1
ATOM 630 O O . THR A 1 100 ? -12.207 -4.236 -10.555 1.000 14.907 316 THR A O 1
ATOM 634 N N . ALA A 1 101 ? -11.284 -3.175 -12.377 1.000 13.402 317 ALA A N 1
ATOM 635 C CA . ALA A 1 101 ? -11.097 -1.939 -11.643 1.000 14.367 317 ALA A CA 1
ATOM 636 C C . ALA A 1 101 ? -12.409 -1.408 -11.105 1.000 14.521 317 ALA A C 1
ATOM 637 O O . ALA A 1 101 ? -12.516 -0.839 -10.027 1.000 16.426 317 ALA A O 1
ATOM 639 N N . ARG A 1 102 ? -13.465 -1.626 -11.920 1.000 15.602 318 ARG A N 1
ATOM 640 C CA . ARG A 1 102 ? -14.782 -1.134 -11.509 1.000 15.926 318 ARG A CA 1
ATOM 641 C C . ARG A 1 102 ? -15.286 -1.799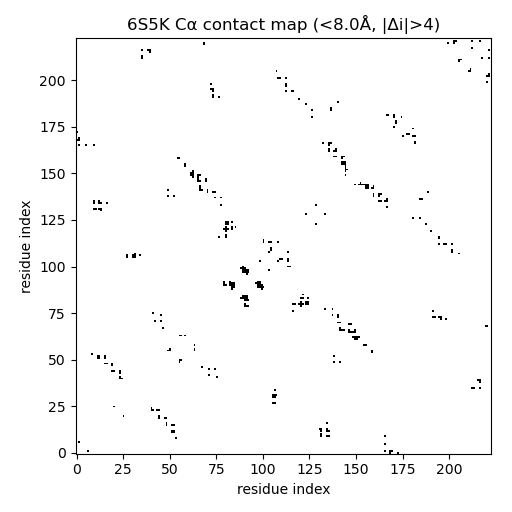 -10.259 1.000 14.923 318 ARG A C 1
ATOM 642 O O . ARG A 1 102 ? -16.094 -1.177 -9.525 1.000 18.426 318 ARG A O 1
ATOM 650 N N . ARG A 1 103 ? -14.809 -2.988 -10.009 1.000 14.397 319 ARG A N 1
ATOM 651 C CA . ARG A 1 103 ? -15.166 -3.816 -8.892 1.000 14.798 319 ARG A CA 1
ATOM 652 C C . ARG A 1 103 ? -14.116 -3.838 -7.737 1.000 15.277 319 ARG A C 1
ATOM 653 O O . ARG A 1 103 ? -14.211 -4.672 -6.847 1.000 15.646 319 ARG A O 1
ATOM 661 N N . TYR A 1 104 ? -13.215 -2.890 -7.787 1.000 15.398 320 TYR A N 1
ATOM 662 C CA . TYR A 1 104 ? -12.158 -2.816 -6.766 1.000 15.135 320 TYR A CA 1
ATOM 663 C C . TYR A 1 104 ? -12.752 -2.256 -5.466 1.000 15.682 320 TYR A C 1
ATOM 664 O O . TYR A 1 104 ? -13.466 -1.213 -5.481 1.000 15.469 320 TYR A O 1
ATOM 673 N N . ASN A 1 105 ? -12.463 -2.965 -4.380 1.000 14.457 321 ASN A N 1
ATOM 674 C CA . ASN A 1 105 ? -12.822 -2.595 -3.035 1.000 14.239 321 ASN A CA 1
ATOM 675 C C . ASN A 1 105 ? -11.557 -2.061 -2.352 1.000 14.781 321 ASN A C 1
ATOM 676 O O . ASN A 1 105 ? -10.679 -2.827 -2.079 1.000 14.942 321 ASN A O 1
ATOM 681 N N . HIS A 1 106 ? -11.484 -0.757 -2.139 1.000 15.947 322 HIS A N 1
ATOM 682 C CA . HIS A 1 106 ? -10.263 -0.114 -1.601 1.000 15.778 322 HIS A CA 1
ATOM 683 C C . HIS A 1 106 ? -10.168 -0.389 -0.083 1.000 17.242 322 HIS A C 1
ATOM 684 O O . HIS A 1 106 ? -9.065 -0.341 0.421 1.000 19.989 322 HIS A O 1
ATOM 691 N N . GLU A 1 107 ? -11.286 -0.571 0.561 1.000 17.384 323 GLU A N 1
ATOM 692 C CA . GLU A 1 107 ? -11.319 -0.747 2.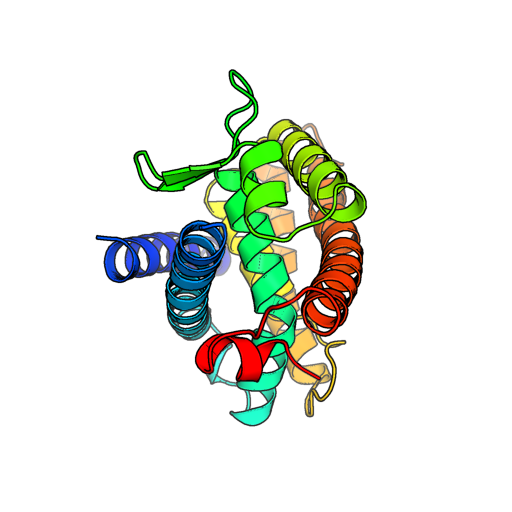055 1.000 19.892 323 GLU A CA 1
ATOM 693 C C . GLU A 1 107 ? -10.563 -2.009 2.485 1.000 19.145 323 GLU A C 1
ATOM 694 O O . GLU A 1 107 ? -9.732 -1.971 3.423 1.000 19.282 323 GLU A O 1
ATOM 700 N N . THR A 1 108 ? -10.766 -3.087 1.751 1.000 18.133 324 THR A N 1
ATOM 701 C CA . THR A 1 108 ? -10.056 -4.363 1.997 1.000 17.835 324 THR A CA 1
ATOM 702 C C . THR A 1 108 ? -9.166 -4.779 0.871 1.000 18.282 324 THR A C 1
ATOM 703 O O . THR A 1 108 ? -8.634 -5.834 0.912 1.000 20.182 324 THR A O 1
ATOM 707 N N . GLU A 1 109 ? -8.926 -3.896 -0.101 1.000 15.507 325 GLU A N 1
ATOM 708 C CA . GLU A 1 109 ? -7.923 -4.182 -1.165 1.000 16.987 325 GLU A CA 1
ATOM 709 C C . GLU A 1 109 ? -8.145 -5.502 -1.911 1.000 17.497 325 GLU A C 1
ATOM 710 O O . GLU A 1 109 ? -7.325 -6.406 -1.884 1.000 17.842 325 GLU A O 1
ATOM 716 N N . CYS A 1 110 ? -9.298 -5.607 -2.556 1.000 14.830 326 CYS A N 1
ATOM 717 C CA . CYS A 1 110 ? -9.679 -6.778 -3.255 1.000 14.160 326 CYS A CA 1
ATOM 718 C C . CYS A 1 110 ? -10.554 -6.475 -4.466 1.000 15.586 326 CYS A C 1
ATOM 719 O O . CYS A 1 110 ? -11.016 -5.347 -4.591 1.000 14.975 326 CYS A O 1
ATOM 722 N N . ILE A 1 111 ? -10.782 -7.495 -5.292 1.000 14.840 327 ILE A N 1
ATOM 723 C CA . ILE A 1 111 ? -11.704 -7.369 -6.428 1.000 14.194 327 ILE A CA 1
ATOM 724 C C . ILE A 1 111 ? -12.913 -8.250 -6.179 1.000 15.864 327 ILE A C 1
ATOM 725 O O . ILE A 1 111 ? -12.777 -9.450 -5.955 1.000 16.432 327 ILE A O 1
ATOM 730 N N . THR A 1 112 ? -14.086 -7.623 -6.177 1.000 17.618 328 THR A N 1
ATOM 731 C CA . THR A 1 112 ? -15.332 -8.364 -5.977 1.000 20.053 328 THR A CA 1
ATOM 732 C C . THR A 1 112 ? -15.904 -8.735 -7.335 1.000 17.857 328 THR A C 1
ATOM 733 O O . THR A 1 112 ? -16.725 -7.968 -7.842 1.000 20.429 328 THR A O 1
ATOM 737 N N . PHE A 1 113 ? -15.458 -9.837 -7.912 1.000 18.657 329 PHE A N 1
ATOM 738 C CA . PHE A 1 113 ? -15.914 -10.212 -9.220 1.000 22.074 329 PHE A CA 1
ATOM 739 C C . PHE A 1 113 ? -17.435 -10.482 -9.235 1.000 25.388 329 PHE A C 1
ATOM 740 O O . PHE A 1 113 ? -18.119 -10.006 -10.150 1.000 27.543 329 PHE A O 1
ATOM 748 N N . LEU A 1 114 ? -17.850 -11.127 -8.165 1.000 29.828 330 LEU A N 1
ATOM 749 C CA . LEU A 1 114 ? -19.286 -11.423 -7.959 1.000 39.780 330 LEU A CA 1
ATOM 750 C C . LEU A 1 114 ? -19.565 -11.267 -6.513 1.000 39.893 330 LEU A C 1
ATOM 751 O O . LEU A 1 114 ? -18.629 -11.219 -5.704 1.000 38.856 330 LEU A O 1
ATOM 756 N N . LYS A 1 115 ? -20.853 -11.132 -6.177 1.000 39.947 331 LYS A N 1
ATOM 757 C CA . LYS A 1 115 ? -21.248 -11.150 -4.771 1.000 53.410 331 LYS A CA 1
ATOM 758 C C . LYS A 1 115 ? -20.506 -12.369 -4.198 1.000 54.498 331 LYS A C 1
ATOM 759 O O . LYS A 1 115 ? -20.540 -13.492 -4.794 1.000 53.793 331 LYS A O 1
ATOM 765 N N . ASP A 1 116 ? -19.720 -12.107 -3.151 1.000 58.339 332 ASP A N 1
ATOM 766 C CA . ASP A 1 116 ? -18.745 -13.088 -2.621 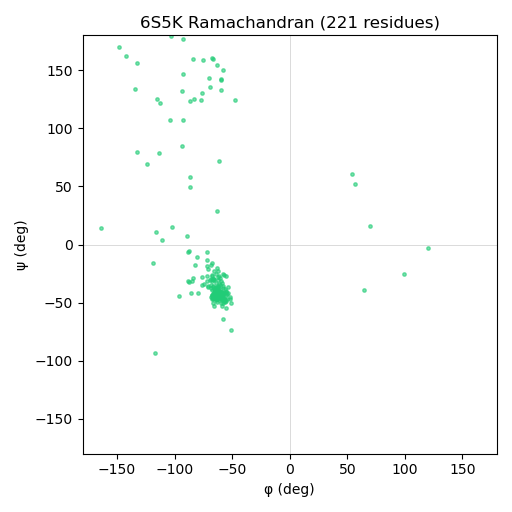1.000 62.977 332 ASP A CA 1
ATOM 767 C C . ASP A 1 116 ? -17.531 -13.570 -3.482 1.000 57.510 332 ASP A C 1
ATOM 768 O O . ASP A 1 116 ? -16.512 -13.772 -2.854 1.000 75.688 332 ASP A O 1
ATOM 773 N N . PHE A 1 117 ? -17.580 -13.831 -4.814 1.000 46.724 333 PHE A N 1
ATOM 774 C CA . PHE A 1 117 ? -16.340 -14.271 -5.539 1.000 44.422 333 PHE A CA 1
ATOM 775 C C . PHE A 1 117 ? -15.247 -13.085 -5.417 1.000 37.242 333 PHE A C 1
ATOM 776 O O . PHE A 1 117 ? -15.063 -12.352 -6.465 1.000 37.170 333 PHE A O 1
ATOM 784 N N . THR A 1 118 ? -14.656 -12.867 -4.201 1.000 32.472 334 THR A N 1
ATOM 785 C CA . THR A 1 118 ? -13.560 -11.830 -3.989 1.000 23.087 334 THR A CA 1
ATOM 786 C C . THR A 1 118 ? -12.175 -12.351 -4.108 1.000 20.621 334 THR A C 1
ATOM 787 O O . THR A 1 118 ? -11.841 -13.433 -3.616 1.000 19.316 334 THR A O 1
ATOM 791 N N . TYR A 1 119 ? -11.357 -11.625 -4.875 1.000 17.285 335 TYR A N 1
ATOM 792 C CA . TYR A 1 119 ? -9.969 -11.969 -5.041 1.000 16.556 335 TYR A CA 1
ATOM 793 C C . TYR A 1 119 ? -9.049 -10.956 -4.485 1.000 15.176 335 TYR A C 1
ATOM 794 O O . TYR A 1 119 ? -9.145 -9.763 -4.876 1.000 17.190 335 TYR A O 1
ATOM 803 N N . SER A 1 120 ? -8.153 -11.392 -3.590 1.000 15.583 336 SER A N 1
ATOM 804 C CA . SER A 1 120 ? -7.026 -10.546 -3.143 1.000 14.632 336 SER A CA 1
ATOM 805 C C . SER A 1 120 ? -5.826 -10.794 -3.955 1.000 14.482 336 SER A C 1
ATOM 806 O O . SER A 1 120 ? -5.766 -11.720 -4.772 1.000 16.706 336 SER A O 1
ATOM 809 N N . LYS A 1 121 ? -4.743 -10.040 -3.683 1.000 13.821 337 LYS A N 1
ATOM 810 C CA . LYS A 1 121 ? -3.506 -10.307 -4.391 1.000 15.304 337 LYS A CA 1
ATOM 811 C C . LYS A 1 121 ? -3.108 -11.785 -4.347 1.000 16.104 337 LYS A C 1
ATOM 812 O O . LYS A 1 121 ? -2.685 -12.380 -5.381 1.000 15.437 337 LYS A O 1
ATOM 818 N N . ASP A 1 122 ? -3.098 -12.392 -3.161 1.000 14.159 338 ASP A N 1
ATOM 819 C CA . ASP A 1 122 ? -2.627 -13.760 -3.079 1.000 15.870 338 ASP A CA 1
ATOM 820 C C . ASP A 1 122 ? -3.532 -14.764 -3.833 1.000 16.264 338 ASP A C 1
ATOM 821 O O . ASP A 1 122 ? -3.062 -15.810 -4.315 1.000 17.478 338 ASP A O 1
ATOM 826 N N . ASP A 1 123 ? -4.838 -14.462 -3.890 1.000 15.842 339 ASP A N 1
ATOM 827 C CA . ASP A 1 123 ? -5.733 -15.309 -4.675 1.000 15.929 339 ASP A CA 1
ATOM 828 C C . ASP A 1 123 ? -5.399 -15.249 -6.129 1.000 16.567 339 ASP A C 1
ATOM 829 O O . ASP A 1 123 ? -5.374 -16.284 -6.812 1.000 17.181 339 ASP A O 1
ATOM 834 N N . PHE A 1 124 ? -5.078 -14.073 -6.646 1.000 14.610 340 PHE A N 1
ATOM 835 C CA . PHE A 1 124 ? -4.581 -14.026 -8.058 1.000 15.269 340 PHE A CA 1
ATOM 836 C C . PHE A 1 124 ? -3.332 -14.827 -8.251 1.000 16.375 340 PHE A C 1
ATOM 837 O O . PHE A 1 124 ? -3.126 -15.465 -9.292 1.000 18.758 340 PHE A O 1
ATOM 845 N N . HIS A 1 125 ? -2.388 -14.747 -7.269 1.000 15.542 341 HIS A N 1
ATOM 846 C CA . HIS A 1 125 ? -1.141 -15.471 -7.377 1.000 15.659 341 HIS A CA 1
ATOM 847 C C . HIS A 1 125 ? -1.388 -16.978 -7.349 1.000 16.953 341 HIS A C 1
ATOM 848 O O . HIS A 1 125 ? -0.782 -17.708 -8.161 1.000 19.355 341 HIS A O 1
ATOM 855 N N . ARG A 1 126 ? -2.301 -17.444 -6.507 1.000 18.551 342 ARG A N 1
ATOM 856 C CA . ARG A 1 126 ? -2.583 -18.867 -6.372 1.000 20.155 342 ARG A CA 1
ATOM 857 C C . ARG A 1 126 ? -3.332 -19.374 -7.602 1.000 21.946 342 ARG A C 1
ATOM 858 O O . ARG A 1 126 ? -3.287 -20.560 -7.847 1.000 23.045 342 ARG A O 1
ATOM 866 N N . ALA A 1 127 ? -3.932 -18.482 -8.370 1.000 18.956 343 ALA A N 1
ATOM 867 C CA . ALA A 1 127 ? -4.563 -18.860 -9.655 1.000 19.901 343 ALA A CA 1
ATOM 868 C C . ALA A 1 127 ? -3.561 -18.980 -10.754 1.000 22.220 343 ALA A C 1
ATOM 869 O O . ALA A 1 127 ? -3.976 -19.415 -11.877 1.000 25.764 343 ALA A O 1
ATOM 871 N N . GLY A 1 128 ? -2.308 -18.568 -10.595 1.000 20.069 344 GLY A N 1
ATOM 872 C CA . GLY A 1 128 ? -1.345 -18.591 -11.616 1.000 22.187 344 GLY A CA 1
ATOM 873 C C . GLY A 1 128 ? -0.678 -17.334 -12.067 1.000 23.132 344 GLY A C 1
ATOM 874 O O . GLY A 1 128 ? 0.156 -17.419 -12.968 1.000 25.957 344 GLY A O 1
ATOM 875 N N . LEU A 1 129 ? -1.054 -16.162 -11.534 1.000 20.108 345 LEU A N 1
ATOM 876 C CA . LEU A 1 129 ? -0.504 -14.895 -12.010 1.000 19.993 345 LEU A CA 1
ATOM 877 C C . LEU A 1 129 ? 0.701 -14.508 -11.181 1.000 19.591 345 LEU A C 1
ATOM 878 O O . LEU A 1 129 ? 0.740 -14.795 -9.968 1.000 21.846 345 LEU A O 1
ATOM 883 N N . GLN A 1 130 ? 1.665 -13.866 -11.790 1.000 19.365 346 GLN A N 1
ATOM 884 C CA . GLN A 1 130 ? 2.808 -13.327 -11.064 1.000 20.404 346 GLN A CA 1
ATOM 885 C C . GLN A 1 130 ? 2.545 -11.993 -10.480 1.000 18.229 346 GLN A C 1
ATOM 886 O O . GLN A 1 130 ? 1.781 -11.171 -10.994 1.000 17.550 346 GLN A O 1
ATOM 892 N N . VAL A 1 131 ? 3.364 -11.630 -9.470 1.000 18.960 347 VAL A N 1
ATOM 893 C CA . VAL A 1 131 ? 3.300 -10.371 -8.869 1.000 18.264 347 VAL A CA 1
ATOM 894 C C . VAL A 1 131 ? 3.522 -9.203 -9.752 1.000 17.839 347 VAL A C 1
ATOM 895 O O . VAL A 1 131 ? 2.885 -8.154 -9.619 1.000 19.985 347 VAL A O 1
ATOM 899 N N . GLU A 1 132 ? 4.365 -9.352 -10.818 1.000 19.480 348 GLU A N 1
ATOM 900 C CA . GLU A 1 132 ? 4.583 -8.328 -11.812 1.000 22.351 348 GLU A CA 1
ATOM 901 C C . GLU A 1 132 ? 3.400 -7.919 -12.635 1.000 20.707 348 GLU A C 1
ATOM 902 O O . GLU A 1 132 ? 3.401 -6.887 -13.313 1.000 23.216 348 GLU A O 1
ATOM 908 N N . PHE A 1 133 ? 2.397 -8.793 -12.671 1.000 17.486 349 PHE A N 1
ATOM 909 C CA . PHE A 1 133 ? 1.097 -8.491 -13.260 1.000 16.339 349 PHE A CA 1
ATOM 910 C C . PHE A 1 133 ? 0.077 -8.031 -12.207 1.000 16.795 349 PHE A C 1
ATOM 911 O O . PHE A 1 133 ? -0.640 -7.055 -12.339 1.000 16.479 349 PHE A O 1
ATOM 919 N N . ILE A 1 134 ? 0.061 -8.734 -11.097 1.000 14.000 350 ILE A N 1
ATOM 920 C CA . ILE A 1 134 ? -0.886 -8.402 -10.005 1.000 14.429 350 ILE A CA 1
ATOM 921 C C . ILE A 1 134 ? -0.734 -6.999 -9.514 1.000 14.181 350 ILE A C 1
ATOM 922 O O . ILE A 1 134 ? -1.694 -6.248 -9.304 1.000 15.000 350 ILE A O 1
ATOM 927 N N . ASN A 1 135 ? 0.514 -6.590 -9.188 1.000 15.598 351 ASN A N 1
ATOM 928 C CA . ASN A 1 135 ? 0.605 -5.263 -8.639 1.000 15.939 351 ASN A CA 1
ATOM 929 C C . ASN A 1 135 ? 0.173 -4.152 -9.543 1.000 14.791 351 ASN A C 1
ATOM 930 O O . ASN A 1 135 ? -0.533 -3.266 -9.079 1.000 16.081 351 ASN A O 1
ATOM 935 N N . PRO A 1 136 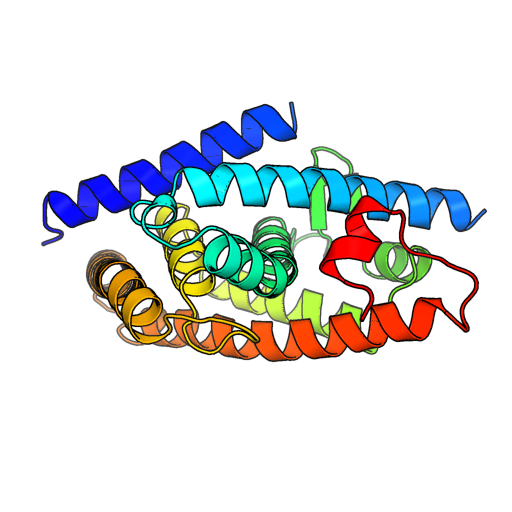? 0.531 -4.201 -10.862 1.000 16.845 352 PRO A N 1
ATOM 936 C CA . PRO A 1 136 ? -0.017 -3.183 -11.748 1.000 17.521 352 PRO A CA 1
ATOM 937 C C . PRO A 1 136 ? -1.518 -3.191 -11.882 1.000 15.578 352 PRO A C 1
ATOM 938 O O . PRO A 1 136 ? -2.092 -2.135 -12.123 1.000 17.154 352 PRO A O 1
ATOM 942 N N . ILE A 1 137 ? -2.140 -4.354 -11.762 1.000 14.795 353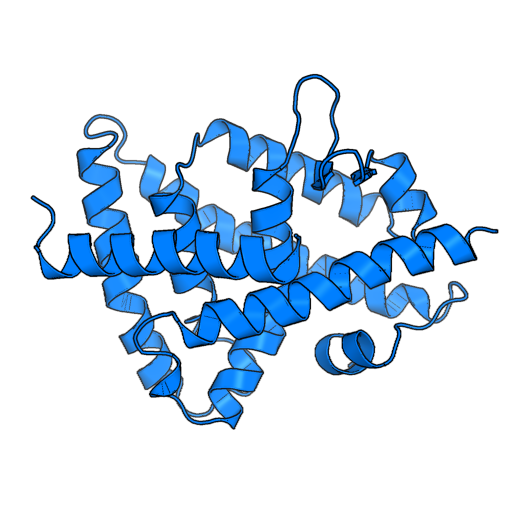 ILE A N 1
ATOM 943 C CA . ILE A 1 137 ? -3.617 -4.421 -11.825 1.000 16.644 353 ILE A CA 1
ATOM 944 C C . ILE A 1 137 ? -4.176 -3.643 -10.674 1.000 13.176 353 ILE A C 1
ATOM 945 O O . ILE A 1 137 ? -5.112 -2.837 -10.814 1.000 13.597 353 ILE A O 1
ATOM 950 N N . PHE A 1 138 ? -3.592 -3.780 -9.439 1.000 14.255 354 PHE A N 1
ATOM 951 C CA . PHE A 1 138 ? -4.135 -3.066 -8.311 1.000 14.620 354 PHE A CA 1
ATOM 952 C C . PHE A 1 138 ? -3.797 -1.550 -8.366 1.000 13.254 354 PHE A C 1
ATOM 953 O O . PHE A 1 138 ? -4.611 -0.727 -8.006 1.000 13.606 354 PHE A O 1
ATOM 961 N N . GLU A 1 139 ? -2.595 -1.232 -8.899 1.000 13.637 355 GLU A N 1
ATOM 962 C CA . GLU A 1 139 ? -2.256 0.189 -9.160 1.000 16.835 355 GLU A CA 1
ATOM 963 C C . GLU A 1 139 ? -3.223 0.857 -10.166 1.000 16.141 355 GLU A C 1
ATOM 964 O O . GLU A 1 139 ? -3.731 1.916 -9.872 1.000 15.411 355 GLU A O 1
ATOM 970 N N . PHE A 1 140 ? -3.540 0.119 -11.199 1.000 14.355 356 PHE A N 1
ATOM 971 C CA . PHE A 1 140 ? -4.524 0.604 -12.175 1.000 14.394 356 PHE A CA 1
ATOM 972 C C . PHE A 1 140 ? -5.892 0.776 -11.561 1.000 13.715 356 PHE A C 1
ATOM 973 O O . PHE A 1 140 ? -6.526 1.805 -11.800 1.000 14.885 356 PHE A O 1
ATOM 981 N N . SER A 1 141 ? -6.298 -0.206 -10.748 1.000 12.850 357 SER A N 1
ATOM 982 C CA . SER A 1 141 ? -7.585 -0.112 -10.070 1.000 13.524 357 SER A CA 1
ATOM 983 C C . SER A 1 141 ? -7.639 1.102 -9.145 1.000 14.870 357 SER A C 1
ATOM 984 O O . SER A 1 141 ? -8.611 1.806 -9.104 1.000 15.171 357 SER A O 1
ATOM 987 N N . ARG A 1 142 ? -6.573 1.384 -8.393 1.000 14.940 358 ARG A N 1
ATOM 988 C CA . ARG A 1 142 ? -6.575 2.574 -7.567 1.000 15.901 358 ARG A CA 1
ATOM 989 C C . ARG A 1 142 ? -6.619 3.878 -8.371 1.000 14.423 358 ARG A C 1
ATOM 990 O O . ARG A 1 142 ? -7.332 4.792 -7.976 1.000 16.344 358 ARG A O 1
ATOM 998 N N . ALA A 1 143 ? -5.921 3.890 -9.478 1.000 15.510 359 ALA A N 1
ATOM 999 C CA . ALA A 1 143 ? -5.945 5.029 -10.415 1.000 16.102 359 ALA A CA 1
ATOM 1000 C C . ALA A 1 143 ? -7.328 5.249 -10.969 1.000 17.837 359 ALA A C 1
ATOM 1001 O O . ALA A 1 143 ? -7.818 6.402 -11.040 1.000 18.139 359 ALA A O 1
ATOM 1003 N N . MET A 1 144 ? -7.951 4.189 -11.380 1.000 16.760 360 MET A N 1
ATOM 1004 C CA . MET A 1 144 ? -9.363 4.266 -11.799 1.000 17.021 360 MET A CA 1
ATOM 1005 C C . MET A 1 144 ? -10.294 4.748 -10.750 1.000 16.318 360 MET A C 1
ATOM 1006 O O . MET A 1 144 ? -11.171 5.584 -10.968 1.000 15.995 360 MET A O 1
ATOM 1011 N N . ARG A 1 145 ? -10.111 4.302 -9.539 1.000 15.597 361 ARG A N 1
ATOM 1012 C CA . ARG A 1 145 ? -10.939 4.727 -8.475 1.000 17.401 361 ARG A CA 1
ATOM 1013 C C . ARG A 1 145 ? -10.853 6.245 -8.250 1.000 17.582 361 ARG A C 1
ATOM 1014 O O . ARG A 1 145 ? -11.879 6.909 -7.967 1.000 18.008 361 ARG A O 1
ATOM 1022 N N . ARG A 1 146 ? -9.619 6.762 -8.293 1.000 16.324 362 ARG A N 1
ATOM 1023 C CA . ARG A 1 146 ? -9.374 8.197 -8.111 1.000 18.272 362 ARG A CA 1
ATOM 1024 C C . ARG A 1 146 ? -10.053 9.009 -9.163 1.000 20.074 362 ARG A C 1
ATOM 1025 O O . ARG A 1 146 ? -10.427 10.155 -8.885 1.000 22.126 362 ARG A O 1
ATOM 1033 N N . LEU A 1 147 ? -10.290 8.472 -10.358 1.000 16.615 363 LEU A N 1
ATOM 1034 C CA . LEU A 1 147 ? -11.094 9.199 -11.350 1.000 19.354 363 LEU A CA 1
ATOM 1035 C C . LEU A 1 147 ? -12.595 9.342 -11.114 1.000 19.348 363 LEU A C 1
ATOM 1036 O O . LEU A 1 147 ? -13.259 10.196 -11.672 1.000 20.765 363 LEU A O 1
ATOM 1041 N N . GLY A 1 148 ? -13.147 8.472 -10.298 1.000 19.255 364 GLY A N 1
ATOM 1042 C CA . GLY A 1 148 ? -14.543 8.486 -9.976 1.000 20.299 364 GLY A CA 1
ATOM 1043 C C . GLY A 1 148 ? -15.459 8.387 -11.204 1.000 18.904 364 GLY A C 1
ATOM 1044 O O . GLY A 1 148 ? -16.365 9.228 -11.385 1.000 19.931 364 GLY A O 1
ATOM 1045 N N . LEU A 1 149 ? -15.210 7.390 -12.014 1.000 20.596 365 LEU A N 1
ATOM 1046 C CA . LEU A 1 149 ? -16.015 7.192 -13.204 1.000 21.535 365 LEU A CA 1
ATOM 1047 C C . LEU A 1 149 ? -17.450 6.722 -12.842 1.000 19.653 365 LEU A C 1
ATOM 1048 O O . LEU A 1 149 ? -17.635 5.894 -11.975 1.000 22.395 365 LEU A O 1
ATOM 1053 N N . ASP A 1 150 ? -18.355 7.215 -13.627 1.000 24.347 366 ASP A N 1
ATOM 1054 C CA . ASP A 1 150 ? -19.737 6.739 -13.510 1.000 25.230 366 ASP A CA 1
ATOM 1055 C C . ASP A 1 150 ? -20.089 5.773 -14.619 1.000 28.030 366 ASP A C 1
ATOM 1056 O O . ASP A 1 150 ? -19.263 5.329 -15.380 1.000 24.308 366 ASP A O 1
ATOM 1061 N N . ASP A 1 151 ? -21.330 5.270 -14.590 1.000 24.113 367 ASP A N 1
ATOM 1062 C CA . ASP A 1 151 ? -21.701 4.252 -15.557 1.000 26.749 367 ASP A CA 1
ATOM 1063 C C . ASP A 1 151 ? -21.542 4.664 -17.015 1.000 22.522 367 ASP A C 1
ATOM 1064 O O . ASP A 1 151 ? -21.134 3.808 -17.792 1.000 24.917 367 ASP A O 1
ATOM 1069 N N . ALA A 1 152 ? -21.840 5.910 -17.326 1.000 22.693 368 ALA A N 1
ATOM 1070 C CA . ALA A 1 152 ? -21.749 6.464 -18.653 1.000 23.127 368 ALA A CA 1
ATOM 1071 C C . ALA A 1 152 ? -20.297 6.521 -19.168 1.000 24.551 368 ALA A C 1
ATOM 1072 O O . ALA A 1 152 ? -19.982 6.075 -20.289 1.000 23.383 368 ALA A O 1
ATOM 1074 N N . GLU A 1 153 ? -19.441 6.943 -18.238 1.000 24.129 369 GLU A N 1
ATOM 1075 C CA . GLU A 1 153 ? -18.018 7.006 -18.537 1.000 20.612 369 GLU A CA 1
ATOM 1076 C C . GLU A 1 153 ? -17.402 5.624 -18.719 1.000 19.108 369 GLU A C 1
ATOM 1077 O O . GLU A 1 153 ? -16.597 5.451 -19.701 1.000 19.781 369 GLU A O 1
ATOM 1083 N N . TYR A 1 154 ? -17.672 4.650 -17.886 1.000 19.696 370 TYR A N 1
ATOM 1084 C CA . TYR A 1 154 ? -17.157 3.341 -18.146 1.000 20.363 370 TYR A CA 1
ATOM 1085 C C . TYR A 1 154 ? -17.624 2.853 -19.549 1.000 20.172 370 TYR A C 1
ATOM 1086 O O . TYR A 1 154 ? -16.901 2.216 -20.282 1.000 19.777 370 TYR A O 1
ATOM 1095 N N . ALA A 1 155 ? -18.949 3.052 -19.760 1.000 20.904 371 ALA A N 1
ATOM 1096 C CA . ALA A 1 155 ? -19.496 2.438 -20.963 1.000 20.794 371 ALA A CA 1
ATOM 1097 C C . ALA A 1 155 ? -18.880 3.093 -22.231 1.000 17.628 371 ALA A C 1
ATOM 1098 O O . ALA A 1 155 ? -18.559 2.357 -23.188 1.000 19.704 371 ALA A O 1
ATOM 1100 N N . LEU A 1 156 ? -18.741 4.384 -22.223 1.000 19.308 372 LEU A N 1
ATOM 1101 C CA . LEU A 1 156 ? -18.093 5.091 -23.332 1.000 20.009 372 LEU A CA 1
ATOM 1102 C C . LEU A 1 156 ? -16.641 4.645 -23.483 1.000 20.153 372 LEU A C 1
ATOM 1103 O O . LEU A 1 156 ? -16.159 4.442 -24.584 1.000 17.929 372 LEU A O 1
ATOM 1108 N N . LEU A 1 157 ? -15.931 4.550 -22.357 1.000 20.003 373 LEU A N 1
ATOM 1109 C CA . LEU A 1 157 ? -14.550 4.075 -22.492 1.000 19.003 373 LEU A CA 1
ATOM 1110 C C . LEU A 1 157 ? -14.438 2.684 -23.048 1.000 19.176 373 LEU A C 1
ATOM 1111 O O . LEU A 1 157 ? -13.526 2.406 -23.884 1.000 20.454 373 LEU A O 1
ATOM 1116 N N . ILE A 1 158 ? -15.371 1.752 -22.770 1.000 17.596 374 ILE A N 1
ATOM 1117 C CA . ILE A 1 158 ? -15.362 0.443 -23.278 1.000 18.982 374 ILE A CA 1
ATOM 1118 C C . ILE A 1 158 ? -15.631 0.526 -24.834 1.000 17.639 374 ILE A C 1
ATOM 1119 O O . ILE A 1 158 ? -14.985 -0.178 -25.584 1.000 18.399 374 ILE A O 1
ATOM 1124 N N . ALA A 1 159 ? -16.651 1.307 -25.227 1.000 18.728 375 ALA A N 1
ATOM 1125 C CA . ALA A 1 159 ? -16.853 1.475 -26.673 1.000 19.628 375 ALA A CA 1
ATOM 1126 C C . ALA A 1 159 ? -15.670 2.011 -27.456 1.000 19.710 375 ALA A C 1
ATOM 1127 O O . ALA A 1 159 ? -15.289 1.514 -28.520 1.000 20.267 375 ALA A O 1
ATOM 1129 N N . ILE A 1 160 ? -15.004 2.990 -26.872 1.000 19.681 376 ILE A N 1
ATOM 1130 C CA . ILE A 1 160 ? -13.831 3.569 -27.476 1.000 19.967 376 ILE A CA 1
ATOM 1131 C C . ILE A 1 160 ? -12.781 2.498 -27.542 1.000 19.042 376 ILE A C 1
ATOM 1132 O O . ILE A 1 160 ? -12.052 2.380 -28.580 1.000 20.736 376 ILE A O 1
ATOM 1137 N N . ASN A 1 161 ? -12.583 1.667 -26.475 1.000 18.012 377 ASN A N 1
ATOM 1138 C CA . ASN A 1 161 ? -11.576 0.585 -26.502 1.000 18.078 377 ASN A CA 1
ATOM 1139 C C . ASN A 1 161 ? -11.881 -0.383 -27.615 1.000 18.062 377 ASN A C 1
ATOM 1140 O O . ASN A 1 161 ? -11.008 -0.821 -28.323 1.000 18.068 377 ASN A O 1
ATOM 1145 N N . ILE A 1 162 ? -13.163 -0.761 -27.763 1.000 16.001 378 ILE A N 1
ATOM 1146 C CA . ILE A 1 162 ? -13.492 -1.699 -28.815 1.000 17.075 378 ILE A CA 1
ATOM 1147 C C . ILE A 1 162 ? -13.060 -1.182 -30.200 1.000 14.462 378 ILE A C 1
ATOM 1148 O O . ILE A 1 162 ? -12.501 -1.941 -31.000 1.000 16.937 378 ILE A O 1
ATOM 1153 N N . PHE A 1 163 ? -13.405 0.044 -30.507 1.000 18.495 379 PHE A N 1
ATOM 1154 C CA . PHE A 1 163 ? -13.150 0.572 -31.869 1.000 18.097 379 PHE A CA 1
ATOM 1155 C C . PHE A 1 163 ? -11.707 1.156 -31.952 1.000 15.896 379 PHE A C 1
ATOM 1156 O O . PHE A 1 163 ? -11.546 2.320 -32.323 1.000 20.345 379 PHE A O 1
ATOM 1164 N N . SER A 1 164 ? -10.738 0.317 -31.664 1.000 18.525 380 SER A N 1
ATOM 1165 C CA . SER A 1 164 ? -9.297 0.647 -31.788 1.000 20.131 380 SER A CA 1
ATOM 1166 C C . SER A 1 164 ? -8.800 0.221 -33.160 1.000 17.162 380 SER A C 1
ATOM 1167 O O . SER A 1 164 ? -8.605 -0.972 -33.423 1.000 18.721 380 SER A O 1
ATOM 1170 N N . ALA A 1 165 ? -8.557 1.196 -34.039 1.000 21.259 381 ALA A N 1
ATOM 1171 C CA . ALA A 1 165 ? -8.204 0.849 -35.453 1.000 23.631 381 ALA A CA 1
ATOM 1172 C C . ALA A 1 165 ? -6.846 0.167 -35.568 1.000 25.601 381 ALA A C 1
ATOM 1173 O O . ALA A 1 165 ? -6.527 -0.448 -36.617 1.000 26.363 381 ALA A O 1
ATOM 1175 N N . ASP A 1 166 ? -5.996 0.252 -34.506 1.000 21.027 382 ASP A N 1
ATOM 1176 C CA . ASP A 1 166 ? -4.690 -0.358 -34.603 1.000 24.001 382 ASP A CA 1
ATOM 1177 C C . ASP A 1 166 ? -4.539 -1.805 -34.184 1.000 22.343 382 ASP A C 1
ATOM 1178 O O . ASP A 1 166 ? -3.428 -2.383 -34.065 1.000 26.769 382 ASP A O 1
ATOM 1183 N N . ARG A 1 167 ? -5.644 -2.516 -33.880 1.000 22.133 383 ARG A N 1
ATOM 1184 C CA . ARG A 1 167 ? -5.523 -3.896 -33.492 1.000 20.125 383 ARG A CA 1
ATOM 1185 C C . ARG A 1 167 ? -4.963 -4.778 -34.593 1.000 22.920 383 ARG A C 1
ATOM 1186 O O . ARG A 1 167 ? -5.142 -4.467 -35.751 1.000 25.069 383 ARG A O 1
ATOM 1194 N N . PRO A 1 168 ? -4.339 -5.877 -34.232 1.000 24.646 384 PRO A N 1
ATOM 1195 C CA . PRO A 1 168 ? -3.824 -6.780 -35.205 1.000 28.516 384 PRO A CA 1
ATOM 1196 C C . PRO A 1 168 ? -4.948 -7.293 -36.097 1.000 25.969 384 PRO A C 1
ATOM 1197 O O . PRO A 1 168 ? -6.056 -7.547 -35.606 1.000 24.358 384 PRO A O 1
ATOM 1201 N N . ASN A 1 169 ? -4.609 -7.444 -37.381 1.000 24.494 385 ASN A N 1
ATOM 1202 C CA . ASN A 1 169 ? -5.492 -8.136 -38.327 1.000 29.638 385 ASN A CA 1
ATOM 1203 C C . ASN A 1 169 ? -6.764 -7.422 -38.679 1.000 26.498 385 ASN A C 1
ATOM 1204 O O . ASN A 1 169 ? -7.650 -8.021 -39.317 1.000 31.462 385 ASN A O 1
ATOM 1209 N N . VAL A 1 170 ? -6.888 -6.152 -38.416 1.000 26.260 386 VAL A N 1
ATOM 1210 C CA . VAL A 1 170 ? -8.027 -5.386 -38.845 1.000 24.509 386 VAL A CA 1
ATOM 1211 C C . VAL A 1 170 ? -7.940 -5.039 -40.342 1.000 26.051 386 VAL A C 1
ATOM 1212 O O . VAL A 1 170 ? -6.954 -4.427 -40.789 1.000 29.173 386 VAL A O 1
ATOM 1216 N N . GLN A 1 171 ? -8.974 -5.417 -41.070 1.000 28.714 387 GLN A N 1
ATOM 1217 C CA . GLN A 1 171 ? -9.002 -5.191 -42.543 1.000 28.207 387 GLN A CA 1
ATOM 1218 C C . GLN A 1 171 ? -9.478 -3.806 -42.927 1.000 31.058 387 GLN A C 1
ATOM 1219 O O . GLN A 1 171 ? -9.071 -3.273 -43.967 1.000 32.069 387 GLN A O 1
ATOM 1225 N N . GLU A 1 172 ? -10.319 -3.170 -42.137 1.000 24.840 388 GLU A N 1
ATOM 1226 C CA . GLU A 1 172 ? -10.862 -1.887 -42.417 1.000 25.333 388 GLU A CA 1
ATOM 1227 C C . GLU A 1 172 ? -10.561 -0.906 -41.277 1.000 25.056 388 GLU A C 1
ATOM 1228 O O . GLU A 1 172 ? -11.444 -0.336 -40.687 1.000 22.935 388 GLU A O 1
ATOM 1234 N N . PRO A 1 173 ? -9.283 -0.564 -41.154 1.000 24.183 389 PRO A N 1
ATOM 1235 C CA . PRO A 1 173 ? -8.972 0.306 -39.991 1.000 26.755 389 PRO A CA 1
ATOM 1236 C C . PRO A 1 173 ? -9.552 1.664 -40.061 1.000 23.684 389 PRO A C 1
ATOM 1237 O O . PRO A 1 173 ? -9.927 2.337 -39.057 1.000 23.692 389 PRO A O 1
ATOM 1241 N N . GLY A 1 174 ? -9.716 2.173 -41.302 1.000 23.433 390 GLY A N 1
ATOM 1242 C CA . GLY A 1 174 ? -10.404 3.403 -41.435 1.000 24.453 390 GLY A CA 1
ATOM 1243 C C . GLY A 1 174 ? -11.814 3.461 -40.936 1.000 22.602 390 GLY A C 1
ATOM 1244 O O . GLY A 1 174 ? -12.236 4.487 -40.410 1.000 24.296 390 GLY A O 1
ATOM 1245 N N . ARG A 1 175 ? -12.575 2.435 -41.279 1.000 23.478 391 ARG A N 1
ATOM 1246 C CA . ARG A 1 175 ? -13.923 2.294 -40.817 1.000 23.185 391 ARG A CA 1
ATOM 1247 C C . ARG A 1 175 ? -13.974 2.229 -39.281 1.000 21.409 391 ARG A C 1
ATOM 1248 O O . ARG A 1 175 ? -14.835 2.832 -38.693 1.000 22.973 391 ARG A O 1
ATOM 1256 N N . VAL A 1 176 ? -13.049 1.492 -38.714 1.000 21.680 392 VAL A N 1
ATOM 1257 C CA . VAL A 1 176 ? -13.024 1.334 -37.223 1.000 20.099 392 VAL A CA 1
ATOM 1258 C C . VAL A 1 176 ? -12.779 2.671 -36.615 1.000 20.098 392 VAL A C 1
ATOM 1259 O O . VAL A 1 176 ? -13.480 3.124 -35.664 1.000 20.812 392 VAL A O 1
ATOM 1263 N N . GLU A 1 177 ? -11.738 3.365 -37.132 1.000 21.279 393 GLU A N 1
ATOM 1264 C CA . GLU A 1 177 ? -11.445 4.651 -36.615 1.000 22.816 393 GLU A CA 1
ATOM 1265 C C . GLU A 1 177 ? -12.643 5.570 -36.656 1.000 22.814 393 GLU A C 1
ATOM 1266 O O . GLU A 1 177 ? -12.918 6.324 -35.762 1.000 26.243 393 GLU A O 1
ATOM 1272 N N . ALA A 1 178 ? -13.389 5.545 -37.776 1.000 23.434 394 ALA A N 1
ATOM 1273 C CA . ALA A 1 178 ? -14.528 6.385 -37.960 1.000 23.978 394 ALA A CA 1
ATOM 1274 C C . ALA A 1 178 ? -15.664 6.039 -37.008 1.000 23.399 394 ALA A C 1
ATOM 1275 O O . ALA A 1 178 ? -16.300 6.942 -36.517 1.000 26.912 394 ALA A O 1
ATOM 1277 N N . LEU A 1 179 ? -15.832 4.762 -36.710 1.000 22.857 395 LEU A N 1
ATOM 1278 C CA . LEU A 1 179 ? -16.815 4.320 -35.717 1.000 24.303 395 LEU A CA 1
ATOM 1279 C C . LEU A 1 179 ? -16.389 4.753 -34.317 1.000 22.877 395 LEU A C 1
ATOM 1280 O O . LEU A 1 179 ? -17.259 5.073 -33.524 1.000 21.229 395 LEU A O 1
ATOM 1285 N N . GLN A 1 180 ? -15.085 4.868 -34.055 1.000 23.881 396 GLN A N 1
ATOM 1286 C CA . GLN A 1 180 ? -14.637 5.335 -32.723 1.000 21.464 396 GLN A CA 1
ATOM 1287 C C . GLN A 1 180 ? -14.997 6.772 -32.428 1.000 22.086 396 GLN A C 1
ATOM 1288 O O . GLN A 1 180 ? -15.259 7.117 -31.256 1.000 21.769 396 GLN A O 1
ATOM 1294 N N . GLN A 1 181 ? -14.934 7.617 -33.453 1.000 23.740 397 GLN A N 1
ATOM 1295 C CA . GLN A 1 181 ? -14.975 9.040 -33.202 1.000 24.764 397 GLN A CA 1
ATOM 1296 C C . GLN A 1 181 ? -16.191 9.562 -32.447 1.000 23.338 397 GLN A C 1
ATOM 1297 O O . GLN A 1 181 ? -16.032 10.388 -31.549 1.000 25.902 397 GLN A O 1
ATOM 1303 N N . PRO A 1 182 ? -17.402 9.184 -32.839 1.000 23.347 398 PRO A N 1
ATOM 1304 C CA . PRO A 1 182 ? -18.530 9.687 -32.059 1.000 22.839 398 PRO A CA 1
ATOM 1305 C C . PRO A 1 182 ? -18.546 9.294 -30.592 1.000 21.066 398 PRO A C 1
ATOM 1306 O O . PRO A 1 182 ? -19.089 10.039 -29.785 1.000 21.588 398 PRO A O 1
ATOM 1310 N N . TYR A 1 183 ? -17.980 8.155 -30.246 1.000 21.730 399 TYR A N 1
ATOM 1311 C CA . TYR A 1 183 ? -17.815 7.766 -28.851 1.000 18.744 399 TYR A CA 1
ATOM 1312 C C . TYR A 1 183 ? -16.791 8.674 -28.095 1.000 20.578 399 TYR A C 1
ATOM 1313 O O . TYR A 1 183 ? -17.019 9.113 -26.988 1.000 21.148 399 TYR A O 1
ATOM 1322 N N . VAL A 1 184 ? -15.693 8.935 -28.764 1.000 21.413 400 VAL A N 1
ATOM 1323 C CA . VAL A 1 184 ? -14.683 9.890 -28.174 1.000 21.965 400 VAL A CA 1
ATOM 1324 C C . VAL A 1 184 ? -15.299 11.214 -27.993 1.000 22.401 400 VAL A C 1
ATOM 1325 O O . VAL A 1 184 ? -15.232 11.802 -26.928 1.000 22.511 400 VAL A O 1
ATOM 1329 N N . GLU A 1 185 ? -15.986 11.704 -29.021 1.000 23.142 401 GLU A N 1
ATOM 1330 C CA . GLU A 1 185 ? -16.673 12.963 -28.944 1.000 26.078 401 GLU A CA 1
ATOM 1331 C C . GLU A 1 185 ? -17.730 13.040 -27.845 1.000 25.642 401 GLU A C 1
ATOM 1332 O O . GLU A 1 185 ? -17.848 14.049 -27.131 1.000 23.430 401 GLU A O 1
ATOM 1338 N N . ALA A 1 186 ? -18.515 11.971 -27.712 1.000 21.778 402 ALA A N 1
ATOM 1339 C CA . ALA A 1 186 ? -19.527 11.937 -26.644 1.000 22.454 402 ALA A CA 1
ATOM 1340 C C . ALA A 1 186 ? -18.919 11.980 -25.254 1.000 24.621 402 ALA A C 1
ATOM 1341 O O . ALA A 1 186 ? -19.407 12.634 -24.363 1.000 24.917 402 ALA A O 1
ATOM 1343 N N . LEU A 1 187 ? -17.827 11.251 -25.057 1.000 21.595 403 LEU A N 1
ATOM 1344 C CA . LEU A 1 187 ? -17.044 11.298 -23.821 1.000 20.994 403 LEU A CA 1
ATOM 1345 C C . LEU A 1 187 ? -16.492 12.655 -23.533 1.000 21.852 403 LEU A C 1
ATOM 1346 O O . LEU A 1 187 ? -16.616 13.124 -22.394 1.000 22.906 403 LEU A O 1
ATOM 1351 N N . LEU A 1 188 ? -15.965 13.311 -24.529 1.000 22.920 404 LEU A N 1
ATOM 1352 C CA . LEU A 1 188 ? -15.481 14.664 -24.373 1.000 25.872 404 LEU A CA 1
ATOM 1353 C C . LEU A 1 188 ? -16.628 15.592 -23.889 1.000 27.669 404 LEU A C 1
ATOM 1354 O O . LEU A 1 188 ? -16.495 16.274 -22.931 1.000 29.258 404 LEU A O 1
ATOM 1359 N N . SER A 1 189 ? -17.732 15.565 -24.615 1.000 27.228 405 SER A N 1
ATOM 1360 C CA . SER A 1 189 ? -18.916 16.399 -24.227 1.000 29.757 405 SER A CA 1
ATOM 1361 C C . SER A 1 189 ? -19.469 16.038 -22.858 1.000 28.269 405 SER A C 1
ATOM 1362 O O . SER A 1 189 ? -19.622 16.901 -22.045 1.000 33.208 405 SER A O 1
ATOM 1365 N N . TYR A 1 190 ? -19.641 14.768 -22.547 1.000 27.423 406 TYR A N 1
ATOM 1366 C CA . TYR A 1 190 ? -20.114 14.328 -21.250 1.000 25.545 406 TYR A CA 1
ATOM 1367 C C . TYR A 1 190 ? -19.256 14.782 -20.073 1.000 28.292 406 TYR A C 1
ATOM 1368 O O . TYR A 1 190 ? -19.795 15.210 -19.027 1.000 29.266 406 TYR A O 1
ATOM 1377 N N . THR A 1 191 ? -17.928 14.623 -20.214 1.000 27.396 407 THR A N 1
ATOM 1378 C CA . THR A 1 191 ? -17.021 14.987 -19.162 1.000 26.777 407 THR A CA 1
ATOM 1379 C C . THR A 1 191 ? -16.980 16.483 -18.956 1.000 32.859 407 THR A C 1
ATOM 1380 O O . THR A 1 191 ? -16.769 16.887 -17.805 1.000 36.274 407 THR A O 1
ATOM 1384 N N . ARG A 1 192 ? -17.112 17.270 -20.021 1.000 32.463 408 ARG A N 1
ATOM 1385 C CA . ARG A 1 192 ? -17.178 18.736 -19.919 1.000 39.560 408 ARG A CA 1
ATOM 1386 C C . ARG A 1 192 ? -18.396 19.228 -19.122 1.000 45.271 408 ARG A C 1
ATOM 1387 O O . ARG A 1 192 ? -18.332 20.272 -18.507 1.000 45.954 408 ARG A O 1
ATOM 1395 N N . ILE A 1 193 ? -19.472 18.457 -19.115 1.000 45.776 409 ILE A N 1
ATOM 1396 C CA . ILE A 1 193 ? -20.660 18.758 -18.284 1.000 44.025 409 ILE A CA 1
ATOM 1397 C C . ILE A 1 193 ? -20.567 18.225 -16.856 1.000 47.876 409 ILE A C 1
ATOM 1398 O O . ILE A 1 193 ? -20.949 18.896 -15.882 1.000 46.110 409 ILE A O 1
ATOM 1403 N N . LYS A 1 194 ? 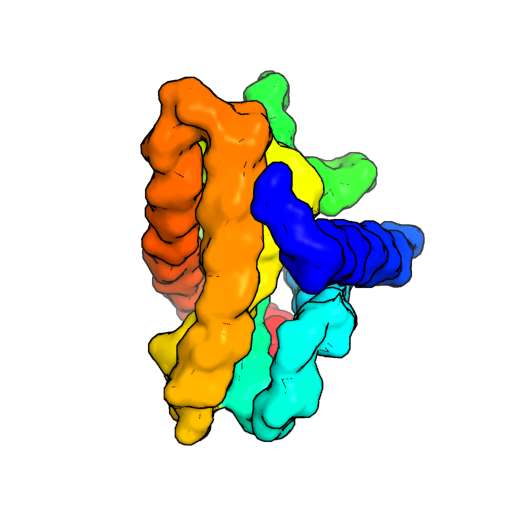-20.069 17.018 -16.706 1.000 46.682 410 LYS A N 1
ATOM 1404 C CA . LYS A 1 194 ? -19.946 16.428 -15.390 1.000 50.177 410 LYS A CA 1
ATOM 1405 C C . LYS A 1 194 ? -19.045 17.271 -14.478 1.000 50.137 410 LYS A C 1
ATOM 1406 O O . LYS A 1 194 ? -19.430 17.587 -13.363 1.000 59.556 410 LYS A O 1
ATOM 1412 N N . ARG A 1 195 ? -17.855 17.625 -14.963 1.000 45.244 411 ARG A N 1
ATOM 1413 C CA . ARG A 1 195 ? -16.893 18.361 -14.175 1.000 48.632 411 ARG A CA 1
ATOM 1414 C C . ARG A 1 195 ? -16.413 19.489 -15.103 1.000 46.811 411 ARG A C 1
ATOM 1415 O O . ARG A 1 195 ? -15.368 19.395 -15.702 1.000 41.081 411 ARG A O 1
ATOM 1423 N N . PRO A 1 196 ? -17.206 20.573 -15.246 1.000 42.895 412 PRO A N 1
ATOM 1424 C CA . PRO A 1 196 ? -16.732 21.762 -16.016 1.000 42.247 412 PRO A CA 1
ATOM 1425 C C . PRO A 1 196 ? -15.437 22.382 -15.468 1.000 43.863 412 PRO A C 1
ATOM 1426 O O . PRO A 1 196 ? -14.706 23.037 -16.210 1.000 44.041 412 PRO A O 1
ATOM 1430 N N . GLN A 1 197 ? -15.179 22.193 -14.197 1.000 45.070 413 GLN A N 1
ATOM 1431 C CA . GLN A 1 197 ? -13.977 22.744 -13.568 1.000 54.212 413 GLN A CA 1
ATOM 1432 C C . GLN A 1 197 ? -12.707 21.888 -13.790 1.000 54.254 413 GLN A C 1
ATOM 1433 O O . GLN A 1 197 ? -11.598 22.389 -13.605 1.000 48.956 413 GLN A O 1
ATOM 1439 N N . ASP A 1 198 ? -12.864 20.619 -14.180 1.000 46.063 414 ASP A N 1
ATOM 1440 C CA . ASP A 1 198 ? -11.706 19.713 -14.346 1.000 41.839 414 ASP A CA 1
ATOM 1441 C C . ASP A 1 198 ? -11.515 19.329 -15.795 1.000 36.398 414 ASP A C 1
ATOM 1442 O O . ASP A 1 198 ? -11.930 18.249 -16.185 1.000 41.067 414 ASP A O 1
ATOM 1447 N N . GLN A 1 199 ? -10.928 20.228 -16.588 1.000 37.488 415 GLN A N 1
ATOM 1448 C CA . GLN A 1 199 ? -10.601 19.951 -18.014 1.000 42.615 415 GLN A CA 1
ATOM 1449 C C . GLN A 1 199 ? -9.717 18.690 -18.235 1.000 41.603 415 GLN A C 1
ATOM 1450 O O . GLN A 1 199 ? -9.756 18.010 -19.306 1.000 41.167 415 GLN A O 1
ATOM 1456 N N . LEU A 1 200 ? -8.930 18.346 -17.246 1.000 32.871 416 LEU A N 1
ATOM 1457 C CA . LEU A 1 200 ? -8.000 17.280 -17.435 1.000 36.037 416 LEU A CA 1
ATOM 1458 C C . LEU A 1 200 ? -8.561 15.841 -17.133 1.000 36.844 416 LEU A C 1
ATOM 1459 O O . LEU A 1 200 ? -7.849 14.827 -17.306 1.000 35.698 416 LEU A O 1
ATOM 1464 N N . ARG A 1 201 ? -9.790 15.747 -16.629 1.000 39.873 417 ARG A N 1
ATOM 1465 C CA . ARG A 1 201 ? -10.388 14.423 -16.334 1.000 36.324 417 ARG A CA 1
ATOM 1466 C C . ARG A 1 201 ? -10.478 13.531 -17.654 1.000 30.820 417 ARG A C 1
ATOM 1467 O O . ARG A 1 201 ? -10.118 12.367 -17.632 1.000 31.034 417 ARG A O 1
ATOM 1475 N N . PHE A 1 202 ? -10.921 14.106 -18.718 1.000 26.634 418 PHE A N 1
ATOM 1476 C CA . PHE A 1 202 ? -11.031 13.497 -20.059 1.000 30.018 418 PHE A CA 1
ATOM 1477 C C . PHE A 1 202 ? -9.708 12.931 -20.558 1.000 28.107 418 PHE A C 1
ATOM 1478 O O . PHE A 1 202 ? -9.577 11.744 -20.839 1.000 22.131 418 PHE A O 1
ATOM 1486 N N . PRO A 1 203 ? -8.661 13.791 -20.561 1.000 24.215 419 PRO A N 1
ATOM 1487 C CA . PRO A 1 203 ? -7.427 13.100 -20.978 1.000 20.712 419 PRO A CA 1
ATOM 1488 C C . PRO A 1 203 ? -6.912 12.058 -20.020 1.000 18.942 419 PRO A C 1
ATOM 1489 O O . PRO A 1 203 ? -6.279 11.091 -20.448 1.000 19.438 419 PRO A O 1
ATOM 1493 N N . ARG A 1 204 ? -7.105 12.205 -18.692 1.000 20.308 420 ARG A N 1
ATOM 1494 C CA . ARG A 1 204 ? -6.681 11.189 -17.777 1.000 25.214 420 ARG A CA 1
ATOM 1495 C C . ARG A 1 204 ? -7.444 9.883 -18.004 1.000 21.333 420 ARG A C 1
ATOM 1496 O O . ARG A 1 204 ? -6.867 8.813 -17.862 1.000 22.637 420 ARG A O 1
ATOM 1504 N N . MET A 1 205 ? -8.720 9.984 -18.407 1.000 23.241 421 MET A N 1
ATOM 1505 C CA . MET A 1 205 ? -9.407 8.749 -18.826 1.000 25.155 421 MET A CA 1
ATOM 1506 C C . MET A 1 205 ? -8.832 8.116 -20.066 1.000 20.565 421 MET A C 1
ATOM 1507 O O . MET A 1 205 ? -8.640 6.913 -20.109 1.000 20.721 421 MET A O 1
ATOM 1512 N N . LEU A 1 206 ? -8.534 8.876 -21.103 1.000 20.790 422 LEU A N 1
ATOM 1513 C CA . LEU A 1 206 ? -7.826 8.321 -22.268 1.000 21.611 422 LEU A CA 1
ATOM 1514 C C . LEU A 1 206 ? -6.510 7.719 -21.960 1.000 20.972 422 LEU A C 1
ATOM 1515 O O . LEU A 1 206 ? -6.084 6.657 -22.468 1.000 21.863 422 LEU A O 1
ATOM 1520 N N . MET A 1 207 ? -5.790 8.305 -21.016 1.000 19.272 423 MET A N 1
ATOM 1521 C CA . MET A 1 207 ? -4.530 7.697 -20.559 1.000 21.468 423 MET A CA 1
ATOM 1522 C C . MET A 1 207 ? -4.671 6.383 -19.942 1.000 19.068 423 MET A C 1
ATOM 1523 O O . MET A 1 207 ? -3.752 5.536 -19.886 1.000 21.054 423 MET A O 1
ATOM 1528 N N . LYS A 1 208 ? -5.902 6.038 -19.397 1.000 18.333 424 LYS A N 1
ATOM 1529 C CA . LYS A 1 208 ? -6.120 4.692 -18.922 1.000 18.948 424 LYS A CA 1
ATOM 1530 C C . LYS A 1 208 ? -6.138 3.652 -20.011 1.000 18.773 424 LYS A C 1
ATOM 1531 O O . LYS A 1 208 ? -5.729 2.522 -19.832 1.000 17.924 424 LYS A O 1
ATOM 1537 N N . LEU A 1 209 ? -6.499 4.083 -21.238 1.000 16.608 425 LEU A N 1
ATOM 1538 C CA . LEU A 1 209 ? -6.318 3.193 -22.373 1.000 15.545 425 LEU A CA 1
ATOM 1539 C C . LEU A 1 209 ? -4.868 2.857 -22.723 1.000 14.922 425 LEU A C 1
ATOM 1540 O O . LEU A 1 209 ? -4.551 1.814 -23.168 1.000 16.459 425 LEU A O 1
ATOM 1545 N N . VAL A 1 210 ? -3.994 3.820 -22.415 1.000 15.314 426 VAL A N 1
ATOM 1546 C CA . VAL A 1 210 ? -2.530 3.595 -22.579 1.000 15.690 426 VAL A CA 1
ATOM 1547 C C . VAL A 1 210 ? -2.109 2.511 -21.597 1.000 14.798 426 VAL A C 1
ATOM 1548 O O . VAL A 1 210 ? -1.525 1.540 -21.996 1.000 16.131 426 VAL A O 1
ATOM 1552 N N . SER A 1 211 ? -2.437 2.693 -20.328 1.000 16.774 427 SER A N 1
ATOM 1553 C CA . SER A 1 211 ? -2.119 1.659 -19.340 1.000 17.034 427 SER A CA 1
ATOM 1554 C C . SER A 1 211 ? -2.674 0.277 -19.662 1.000 18.048 427 SER A C 1
ATOM 1555 O O . SER A 1 211 ? -1.994 -0.720 -19.496 1.000 15.518 427 SER A O 1
ATOM 1558 N N . LEU A 1 212 ? -3.925 0.192 -20.161 1.000 16.714 428 LEU A N 1
ATOM 1559 C CA . LEU A 1 212 ? -4.406 -1.058 -20.553 1.000 16.240 428 LEU A CA 1
ATOM 1560 C C . LEU A 1 212 ? -3.650 -1.808 -21.606 1.000 16.001 428 LEU A C 1
ATOM 1561 O O . LEU A 1 212 ? -3.568 -3.004 -21.654 1.000 16.387 428 LEU A O 1
ATOM 1566 N N . ARG A 1 213 ? -3.025 -1.088 -22.583 1.000 15.027 429 ARG A N 1
ATOM 1567 C CA . ARG A 1 213 ? -2.170 -1.768 -23.478 1.000 16.877 429 ARG A CA 1
ATOM 1568 C C . ARG A 1 213 ? -0.975 -2.429 -22.907 1.000 15.948 429 ARG A C 1
ATOM 1569 O O . ARG A 1 213 ? -0.589 -3.517 -23.259 1.000 17.007 429 ARG A O 1
ATOM 1577 N N . THR A 1 214 ? -0.341 -1.753 -21.917 1.000 15.438 430 THR A N 1
ATOM 1578 C CA . THR A 1 214 ? 0.747 -2.402 -21.230 1.000 16.662 430 THR A CA 1
ATOM 1579 C C . THR A 1 214 ? 0.304 -3.617 -20.400 1.000 15.327 430 THR A C 1
ATOM 1580 O O . THR A 1 214 ? 0.864 -4.691 -20.407 1.000 16.242 430 THR A O 1
ATOM 1584 N N . LEU A 1 215 ? -0.793 -3.383 -19.714 1.000 14.927 431 LEU A N 1
ATOM 1585 C CA . LEU A 1 215 ? -1.409 -4.538 -19.013 1.000 16.754 431 LEU A CA 1
ATOM 1586 C C . LEU A 1 215 ? -1.732 -5.711 -19.864 1.000 15.163 431 LEU A C 1
ATOM 1587 O O . LEU A 1 215 ? -1.429 -6.846 -19.516 1.000 15.974 431 LEU A O 1
ATOM 1592 N N . SER A 1 216 ? -2.234 -5.455 -21.082 1.000 15.256 432 SER A N 1
ATOM 1593 C CA . SER A 1 216 ? -2.461 -6.522 -22.045 1.000 16.228 432 SER A CA 1
ATOM 1594 C C . SER A 1 216 ? -1.198 -7.267 -22.421 1.000 15.845 432 SER A C 1
ATOM 1595 O O . SER A 1 216 ? -1.082 -8.485 -22.578 1.000 16.558 432 SER A O 1
ATOM 1598 N N . SER A 1 217 ? -0.125 -6.438 -22.603 1.000 15.579 433 SER A N 1
ATOM 1599 C CA . SER A 1 217 ? 1.187 -7.025 -22.888 1.000 17.046 433 SER A CA 1
ATOM 1600 C C . SER A 1 217 ? 1.710 -7.972 -21.821 1.000 16.072 433 SER A C 1
ATOM 1601 O O . SER A 1 217 ? 2.195 -9.093 -22.122 1.000 18.867 433 SER A O 1
ATOM 1604 N N . VAL A 1 218 ? 1.567 -7.513 -20.592 1.000 16.408 434 VAL A N 1
ATOM 1605 C CA . VAL A 1 218 ? 2.009 -8.329 -19.446 1.000 17.080 434 VAL A CA 1
ATOM 1606 C C . VAL A 1 218 ? 1.144 -9.578 -19.375 1.000 16.336 434 VAL A C 1
ATOM 1607 O O . VAL A 1 218 ? 1.627 -10.669 -19.100 1.000 17.339 434 VAL A O 1
ATOM 1611 N N . HIS A 1 219 ? -0.197 -9.391 -19.585 1.000 15.044 435 HIS A N 1
ATOM 1612 C CA . HIS A 1 219 ? -1.109 -10.571 -19.669 1.000 15.766 435 HIS A CA 1
ATOM 1613 C C . HIS A 1 219 ? -0.654 -11.616 -20.643 1.000 15.774 435 HIS A C 1
ATOM 1614 O O . HIS A 1 219 ? -0.633 -12.793 -20.302 1.000 17.966 435 HIS A O 1
ATOM 1621 N N . SER A 1 220 ? -0.227 -11.224 -21.859 1.000 17.135 436 SER A N 1
ATOM 1622 C CA . SER A 1 220 ? 0.241 -12.206 -22.823 1.000 19.602 436 SER A CA 1
ATOM 1623 C C . SER A 1 220 ? 1.467 -12.940 -22.323 1.000 19.680 436 SER A C 1
ATOM 1624 O O . SER A 1 220 ? 1.645 -14.115 -22.521 1.000 20.935 436 SER A O 1
ATOM 1627 N N . GLU A 1 221 ? 2.328 -12.233 -21.618 1.000 18.378 437 GLU A N 1
ATOM 1628 C CA . GLU A 1 221 ? 3.491 -12.931 -20.966 1.000 22.195 437 GLU A CA 1
ATOM 1629 C C . GLU A 1 221 ? 3.052 -13.975 -19.896 1.000 19.684 437 GLU A C 1
ATOM 1630 O O . GLU A 1 221 ? 3.582 -15.052 -19.814 1.000 22.837 437 GLU A O 1
ATOM 1636 N N . GLN A 1 222 ? 1.988 -13.652 -19.135 1.000 17.581 438 GLN A N 1
ATOM 1637 C CA . GLN A 1 222 ? 1.426 -14.543 -18.142 1.000 17.841 438 GLN A CA 1
ATOM 1638 C C . GLN A 1 222 ? 0.832 -15.819 -18.764 1.000 19.531 438 GLN A C 1
ATOM 1639 O O . GLN A 1 222 ? 1.017 -16.918 -18.222 1.000 20.499 438 GLN A O 1
ATOM 1645 N N . VAL A 1 223 ? 0.154 -15.632 -19.920 1.000 20.460 439 VAL A N 1
ATOM 1646 C CA . VAL A 1 223 ? -0.382 -16.771 -20.650 1.000 21.981 439 VAL A CA 1
ATOM 1647 C C . VAL A 1 223 ? 0.753 -17.689 -21.151 1.000 21.113 439 VAL A C 1
ATOM 1648 O O . VAL A 1 223 ? 0.660 -18.889 -20.910 1.000 24.504 439 VAL A O 1
ATOM 1652 N N . PHE A 1 224 ? 1.753 -17.071 -21.732 1.000 24.475 440 PHE A N 1
ATOM 1653 C CA . PHE A 1 224 ? 3.021 -17.754 -22.176 1.000 31.861 440 PHE A CA 1
ATOM 1654 C C . PHE A 1 224 ? 3.631 -18.566 -21.060 1.000 33.286 440 PHE A C 1
ATOM 1655 O O . PHE A 1 224 ? 4.015 -19.736 -21.261 1.000 35.331 440 PHE A O 1
ATOM 1663 N N . ALA A 1 225 ? 3.713 -17.963 -19.883 1.000 30.027 441 ALA A N 1
ATOM 1664 C CA . ALA A 1 225 ? 4.333 -18.604 -18.703 1.000 29.266 441 ALA A CA 1
ATOM 1665 C C . ALA A 1 225 ? 3.508 -19.802 -18.167 1.000 35.618 441 ALA A C 1
ATOM 1666 O O . ALA A 1 225 ? 4.017 -20.641 -17.426 1.000 35.368 441 ALA A O 1
ATOM 1668 N N . LEU A 1 226 ? 2.219 -19.938 -18.535 1.000 29.229 442 LEU A N 1
ATOM 1669 C CA . LEU A 1 226 ? 1.467 -21.029 -18.016 1.000 31.656 442 LEU A CA 1
ATOM 1670 C C . LEU A 1 226 ? 2.084 -22.360 -18.430 1.000 34.791 442 LEU A C 1
ATOM 1671 O O . LEU A 1 226 ? 1.942 -23.313 -17.688 1.000 41.460 442 LEU A O 1
ATOM 1676 N N . ARG A 1 227 ? 2.631 -22.367 -19.644 1.000 43.039 443 ARG A N 1
ATOM 1677 C CA . ARG A 1 227 ? 3.123 -23.514 -20.416 1.000 62.443 443 ARG A CA 1
ATOM 1678 C C . ARG A 1 227 ? 4.196 -24.225 -19.607 1.000 70.025 443 ARG A C 1
ATOM 1679 O O . ARG A 1 227 ? 4.000 -25.349 -19.132 1.000 81.236 443 ARG A O 1
ATOM 1687 N N . LEU A 1 228 ? 5.300 -23.545 -19.359 1.000 75.420 444 LEU A N 1
ATOM 1688 C CA . LEU A 1 228 ? 6.276 -24.057 -18.393 1.000 78.446 444 LEU A CA 1
ATOM 1689 C C . LEU A 1 228 ? 5.872 -23.570 -16.968 1.000 66.668 444 LEU A C 1
ATOM 1690 O O . LEU A 1 228 ? 6.678 -23.003 -16.247 1.000 68.093 444 LEU A O 1
ATOM 1695 N N . GLN A 1 229 ? 4.607 -23.748 -16.589 1.000 63.401 445 GLN A N 1
ATOM 1696 C CA . GLN A 1 229 ? 4.165 -23.637 -15.179 1.000 60.851 445 GLN A CA 1
ATOM 1697 C C . GLN A 1 229 ? 3.715 -25.074 -15.029 1.000 72.783 445 GLN A C 1
ATOM 1698 O O . GLN A 1 229 ? 4.557 -25.917 -14.785 1.000 101.356 445 GLN A O 1
ATOM 1704 N N . ASP A 1 230 ? 2.445 -25.378 -15.266 1.000 69.432 446 ASP A N 1
ATOM 1705 C CA . ASP A 1 230 ? 1.884 -26.740 -15.258 1.000 64.793 446 ASP A CA 1
ATOM 1706 C C . ASP A 1 230 ? 0.479 -26.813 -15.950 1.000 65.269 446 ASP A C 1
ATOM 1707 O O . ASP A 1 230 ? -0.256 -27.808 -15.832 1.000 52.995 446 ASP A O 1
ATOM 1712 N N . LYS A 1 231 ? 0.118 -25.763 -16.694 1.000 51.481 447 LYS A N 1
ATOM 1713 C CA . LYS A 1 231 ? -1.274 -25.416 -16.909 1.000 45.487 447 LYS A CA 1
ATOM 1714 C C . LYS A 1 231 ? -1.543 -25.153 -18.348 1.000 42.188 447 LYS A C 1
ATOM 1715 O O . LYS A 1 231 ? -0.643 -24.841 -19.129 1.000 41.938 447 LYS A O 1
ATOM 1721 N N . LYS A 1 232 ? -2.817 -25.326 -18.711 1.000 40.375 448 LYS A N 1
ATOM 1722 C CA . LYS A 1 232 ? -3.245 -25.090 -20.058 1.000 39.212 448 LYS A CA 1
ATOM 1723 C C . LYS A 1 232 ? -4.548 -24.277 -19.991 1.000 27.766 448 LYS A C 1
ATOM 1724 O O . LYS A 1 232 ? -5.414 -24.646 -19.260 1.000 27.948 448 LYS A O 1
ATOM 1730 N N . LEU A 1 233 ? -4.669 -23.222 -20.804 1.000 27.455 449 LEU A N 1
ATOM 1731 C CA . LEU A 1 233 ? -5.950 -22.586 -20.941 1.000 21.628 449 LEU A CA 1
ATOM 1732 C C . LEU A 1 233 ? -7.020 -23.572 -21.475 1.000 22.758 449 LEU A C 1
ATOM 1733 O O . LEU A 1 233 ? -6.689 -24.342 -22.408 1.000 23.739 449 LEU A O 1
ATOM 1738 N N . PRO A 1 234 ? -8.228 -23.448 -20.953 1.000 21.520 450 PRO A N 1
ATOM 1739 C CA . PRO A 1 234 ? -9.354 -24.242 -21.506 1.000 22.572 450 PRO A CA 1
ATOM 1740 C C . PRO A 1 234 ? -9.643 -23.778 -22.892 1.000 24.444 450 PRO A C 1
ATOM 1741 O O . PRO A 1 234 ? -9.348 -22.625 -23.284 1.000 21.421 450 PRO A O 1
ATOM 1745 N N . PRO A 1 235 ? -10.324 -24.641 -23.693 1.000 20.431 451 PRO A N 1
ATOM 1746 C CA . PRO A 1 235 ? -10.451 -24.325 -25.039 1.000 20.729 451 PRO A CA 1
ATOM 1747 C C . PRO A 1 235 ? -11.029 -22.948 -25.455 1.000 18.687 451 PRO A C 1
ATOM 1748 O O . PRO A 1 235 ? -10.536 -22.331 -26.386 1.000 22.073 451 PRO A O 1
ATOM 1752 N N . LEU A 1 236 ? -11.998 -22.444 -24.724 1.000 20.800 452 LEU A N 1
ATOM 1753 C CA . LEU A 1 236 ? -12.594 -21.182 -25.107 1.000 20.734 452 LEU A CA 1
ATOM 1754 C C . LEU A 1 236 ? -11.633 -19.991 -24.855 1.000 21.646 452 LEU A C 1
ATOM 1755 O O . LEU A 1 236 ? -11.774 -18.952 -25.473 1.000 22.424 452 LEU A O 1
ATOM 1760 N N . LEU A 1 237 ? -10.741 -20.174 -23.892 1.000 19.485 453 LEU A N 1
ATOM 1761 C CA . LEU A 1 237 ? -9.720 -19.118 -23.660 1.000 20.708 453 LEU A CA 1
ATOM 1762 C C . LEU A 1 237 ? -8.514 -19.293 -24.520 1.000 23.375 453 LEU A C 1
ATOM 1763 O O . LEU A 1 237 ? -7.938 -18.321 -25.013 1.000 21.596 453 LEU A O 1
ATOM 1768 N N . SER A 1 238 ? -8.194 -20.557 -24.816 1.000 21.554 454 SER A N 1
ATOM 1769 C CA . SER A 1 238 ? -7.100 -20.800 -25.782 1.000 26.340 454 SER A CA 1
ATOM 1770 C C . SER A 1 238 ? -7.320 -20.149 -27.095 1.000 26.266 454 SER A C 1
ATOM 1771 O O . SER A 1 238 ? -6.404 -19.572 -27.688 1.000 26.171 454 SER A O 1
ATOM 1774 N N . GLU A 1 239 ? -8.563 -20.145 -27.575 1.000 26.640 455 GLU A N 1
ATOM 1775 C CA . GLU A 1 239 ? -8.881 -19.530 -28.831 1.000 28.354 455 GLU A CA 1
ATOM 1776 C C . GLU A 1 239 ? -8.531 -18.048 -28.921 1.000 26.924 455 GLU A C 1
ATOM 1777 O O . GLU A 1 239 ? -8.012 -17.557 -29.913 1.000 30.201 455 GLU A O 1
ATOM 1783 N N . ILE A 1 240 ? -8.806 -17.299 -27.859 1.000 22.416 456 ILE A N 1
ATOM 1784 C CA . ILE A 1 240 ? -8.634 -15.870 -27.831 1.000 23.682 456 ILE A CA 1
ATOM 1785 C C . ILE A 1 240 ? -7.177 -15.482 -27.384 1.000 22.971 456 ILE A C 1
ATOM 1786 O O . ILE A 1 240 ? -6.641 -14.446 -27.786 1.000 22.866 456 ILE A O 1
ATOM 1791 N N . TRP A 1 241 ? -6.569 -16.282 -26.555 1.000 20.511 457 TRP A N 1
ATOM 1792 C CA . TRP A 1 241 ? -5.321 -15.871 -25.875 1.000 20.513 457 TRP A CA 1
ATOM 1793 C C . TRP A 1 241 ? -4.089 -16.678 -26.134 1.000 27.439 457 TRP A C 1
ATOM 1794 O O . TRP A 1 241 ? -3.022 -16.209 -25.770 1.000 29.095 457 TRP A O 1
ATOM 1805 N N . ASP A 1 242 ? -4.168 -17.873 -26.666 1.000 26.576 458 ASP A N 1
ATOM 1806 C CA . ASP A 1 242 ? -2.926 -18.642 -26.962 1.000 32.499 458 ASP A CA 1
ATOM 1807 C C . ASP A 1 242 ? -2.513 -18.170 -28.357 1.000 40.533 458 ASP A C 1
ATOM 1808 O O . ASP A 1 242 ? -3.308 -18.200 -29.279 1.000 36.856 458 ASP A O 1
ATOM 1813 N N . VAL A 1 243 ? -1.302 -17.667 -28.526 1.000 55.803 459 VAL A N 1
ATOM 1814 C CA . VAL A 1 243 ? -0.784 -17.414 -29.887 1.000 69.591 459 VAL A CA 1
ATOM 1815 C C . VAL A 1 243 ? 0.662 -17.934 -29.857 1.000 75.639 459 VAL A C 1
ATOM 1816 O O . VAL A 1 243 ? 0.846 -19.147 -30.016 1.000 77.231 459 VAL A O 1
#

Sequence (223 aa):
QLTAAQELMIQQLVAAQLQCNKRSFSARQQRFAHFTELAIISVQEIVDFAKQVPGFLQLGREDQIALLKASTIEIMLLETARRYNHETECITFLKDFTYSKDDFHRAGLQVEFINPIFEFSRAMRRLGLDDAEYALLIAINIFSADRPNVQEPGRVEALQQPYVEALLSYTRIKRPQDQLRFPRMLMKLVSLRTLSSVHSEQVFALRLQDKKLPPLLSEIWDV

Solvent-accessible surface area: 11948 Å² total; per-residue (Å²): 203,38,77,83,75,20,90,102,26,15,111,81,0,45,58,9,22,130,98,1,45,151,173,18,61,130,121,90,99,140,104,14,40,63,44,12,102,17,16,47,58,20,25,87,13,2,50,39,5,0,84,90,2,49,14,0,96,116,6,36,142,114,2,5,98,11,0,16,75,22,0,1,15,2,3,24,9,0,27,10,6,66,71,25,45,61,145,96,108,8,0,46,39,42,192,126,90,62,16,44,88,76,35,6,55,110,3,4,21,63,70,126,5,4,48,38,6,2,92,11,0,80,22,3,122,167,17,32,25,42,83,10,0,14,1,0,0,0,0,3,3,0,0,12,26,99,14,94,130,22,117,68,63,53,93,0,94,63,30,33,86,60,5,33,101,0,0,63,29,45,5,138,82,64,97,96,179,59,131,105,3,26,47,130,0,54,112,26,33,96,45,0,93,87,9,23,62,28,15,66,105,18,8,147,46,11,102,185,62,109,12,173,17,33,116,115,1,36,125,22,37,42,166